Protein AF-A0A8H2WZK8-F1 (afdb_monomer)

Solvent-accessible surface area (backbone atoms only — not comparable to full-atom values): 16848 Å² total; per-residue (Å²): 112,78,86,54,60,84,76,54,87,71,82,72,86,66,63,65,86,78,49,73,86,71,51,69,67,58,54,52,50,51,50,53,49,49,50,53,48,40,43,54,51,21,54,50,55,74,68,50,74,91,71,66,82,87,56,78,85,74,78,95,80,86,79,94,60,79,68,60,55,57,51,53,52,51,47,46,50,46,50,38,35,46,65,72,21,67,54,82,37,56,96,94,46,84,35,75,73,49,52,66,61,52,60,63,40,48,63,28,54,62,61,38,53,87,43,88,58,38,52,62,43,47,48,48,42,32,63,63,60,76,85,83,58,58,63,70,39,34,40,51,35,42,50,50,51,44,49,51,56,58,46,60,70,34,80,91,39,69,90,49,78,82,75,60,66,66,62,53,50,55,49,57,64,41,40,47,57,48,29,50,74,22,23,68,84,30,55,68,45,22,49,50,44,44,51,41,53,35,54,39,45,78,66,59,78,58,57,68,72,57,46,46,55,41,46,62,55,39,28,45,42,41,30,42,79,37,101,89,73,46,74,42,78,23,47,47,83,66,40,58,67,72,57,40,51,49,49,50,54,31,49,34,54,50,44,76,74,43,88,75,40,64,63,42,50,51,36,45,52,66,54,34,69,78,46,93,51,38,66,62,45,64,77,51,53,73,78,91,124

Organism: NCBI:txid456999

Foldseek 3Di:
DLVCVVVQDLDDPPPVVVDPPQPPVNLVVNLVSLLVLLVVLLVVLVPPPDDDPVPPPDDPDDDDDVRNVVSLLSNLVSLLCVLVQVPPDDVPDRNADDLVSLVSCLSSLVSSVVPPPSLLSLLCSLQVPPDDYDVSSNLVSLLSNLVVLLLLLDPVNVSRDDDDPVSVLVSLLSLLVQLQVCQLVPLSSNVSSLVSLLSCLVSVVDDQVSLLSSLVSNLQQAWDQDPPPGIDGGSLLVHPPVSVLSNLSSLLSSLVRYDNNPRSVVSCQVRCVVDPCNVVSVVSPDDPD

Sequence (289 aa):
MSRMASYFPFGEEMSLAIIEPVNIKTREGFQALNLAYAELVSLQISRTAPSDPGTRRRNKKGGKPMTEGKQVDKVASYIVQTLRGEVGSLPGLPSTLSLIAYTSLLPTIWALRCENGVISTTMQYATSCSGGGNKAVKRAAVEFMGRIILINSDPRCAEIPSLDNADVREWVLGLPRTAWEFGEKDLRGTEIVLLILLRMNQRKLYDKSTLDALQERLVPFFTFDHAKRGTITGPWTKLPDHLQRLALDVMSSLCHGGENVGELTTAIDKVVAQTTLAEYWTHLRPLKI

Radius of gyration: 22.61 Å; Cα contacts (8 Å, |Δi|>4): 268; chains: 1; bounding box: 62×41×67 Å

Structure (mmCIF, N/CA/C/O backbone):
data_AF-A0A8H2WZK8-F1
#
_entry.id   AF-A0A8H2WZK8-F1
#
loop_
_atom_site.group_PDB
_atom_site.id
_atom_site.type_symbol
_atom_site.label_atom_id
_atom_site.label_alt_id
_atom_site.label_comp_id
_atom_site.label_asym_id
_atom_site.label_entity_id
_atom_site.label_seq_id
_atom_site.pdbx_PDB_ins_code
_atom_site.Cartn_x
_atom_site.Cartn_y
_atom_site.Cartn_z
_atom_site.occupancy
_atom_site.B_iso_or_equiv
_atom_site.auth_seq_id
_atom_site.auth_comp_id
_atom_site.auth_asym_id
_atom_site.auth_atom_id
_atom_site.pdbx_PDB_model_num
ATOM 1 N N . MET A 1 1 ? 19.722 -7.635 -29.622 1.00 50.94 1 MET A N 1
ATOM 2 C CA . MET A 1 1 ? 18.963 -6.457 -29.139 1.00 50.94 1 MET A CA 1
ATOM 3 C C . MET A 1 1 ? 19.715 -5.125 -29.242 1.00 50.94 1 MET A C 1
ATOM 5 O O . MET A 1 1 ? 19.065 -4.119 -29.484 1.00 50.94 1 MET A O 1
ATOM 9 N N . SER A 1 2 ? 21.053 -5.082 -29.144 1.00 49.81 2 SER A N 1
ATOM 10 C CA . SER A 1 2 ? 21.829 -3.820 -29.173 1.00 49.81 2 SER A CA 1
ATOM 11 C C . SER A 1 2 ? 21.578 -2.907 -30.397 1.00 49.81 2 SER A C 1
ATOM 13 O O . SER A 1 2 ? 21.474 -1.697 -30.238 1.00 49.81 2 SER A O 1
ATOM 15 N N . ARG A 1 3 ? 21.365 -3.467 -31.602 1.00 51.03 3 ARG A N 1
ATOM 16 C CA . ARG A 1 3 ? 21.053 -2.685 -32.821 1.00 51.03 3 ARG A CA 1
ATOM 17 C C . ARG A 1 3 ? 19.644 -2.078 -32.858 1.00 51.03 3 ARG A C 1
ATOM 19 O O . ARG A 1 3 ? 19.412 -1.189 -33.660 1.00 51.03 3 ARG A O 1
ATOM 26 N N . MET A 1 4 ? 18.707 -2.561 -32.037 1.00 48.34 4 MET A N 1
ATOM 27 C CA . MET A 1 4 ? 17.341 -2.019 -31.994 1.00 48.34 4 MET A CA 1
ATOM 28 C C . MET A 1 4 ? 17.211 -0.879 -30.980 1.00 48.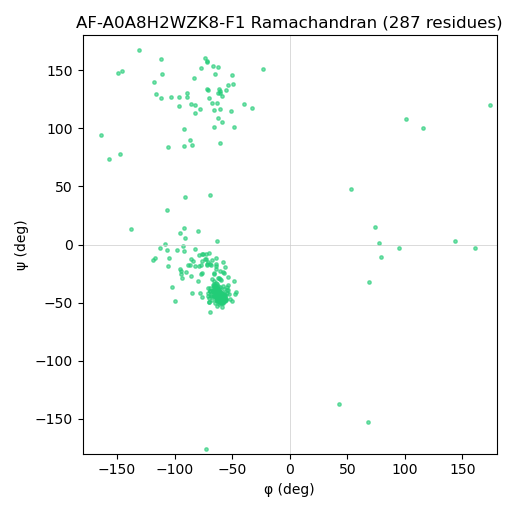34 4 MET A C 1
ATOM 30 O O . MET A 1 4 ? 16.371 -0.011 -31.159 1.00 48.34 4 MET A O 1
ATOM 34 N N . ALA A 1 5 ? 18.080 -0.821 -29.965 1.00 54.12 5 ALA A N 1
ATOM 35 C CA . ALA A 1 5 ? 18.031 0.194 -28.909 1.00 54.12 5 ALA A CA 1
ATOM 36 C C . ALA A 1 5 ? 18.275 1.634 -29.386 1.00 54.12 5 ALA A C 1
ATOM 38 O O . ALA A 1 5 ? 17.883 2.567 -28.695 1.00 54.12 5 ALA A O 1
ATOM 39 N N . SER A 1 6 ? 18.906 1.821 -30.548 1.00 54.88 6 SER A N 1
ATOM 40 C CA . SER A 1 6 ? 19.045 3.124 -31.214 1.00 54.88 6 SER A CA 1
ATOM 41 C C . SER A 1 6 ? 17.743 3.630 -31.842 1.00 54.88 6 SER A C 1
ATOM 43 O O . SER A 1 6 ? 17.678 4.786 -32.233 1.00 54.88 6 SER A O 1
ATOM 45 N N . TYR A 1 7 ? 16.722 2.777 -31.950 1.00 55.19 7 TYR A N 1
ATOM 46 C CA . TYR A 1 7 ? 15.416 3.106 -32.525 1.00 55.19 7 TYR A CA 1
ATOM 47 C C . TYR A 1 7 ? 14.304 3.186 -31.467 1.00 55.19 7 TYR A C 1
ATOM 49 O O . TYR A 1 7 ? 13.154 3.434 -31.820 1.00 55.19 7 TYR A O 1
ATOM 57 N N . PHE A 1 8 ? 14.623 2.964 -30.184 1.00 58.97 8 PHE A N 1
ATOM 58 C CA . PHE A 1 8 ? 13.644 3.031 -29.097 1.00 58.97 8 PHE A CA 1
ATOM 59 C C . PHE A 1 8 ? 13.654 4.407 -28.411 1.00 58.97 8 PHE A C 1
ATOM 61 O O . PHE A 1 8 ? 14.717 4.864 -27.982 1.00 58.97 8 PHE A O 1
ATOM 68 N N . PRO A 1 9 ? 12.491 5.073 -28.289 1.00 61.03 9 PRO A N 1
ATOM 69 C CA . PRO A 1 9 ? 12.398 6.448 -27.815 1.00 61.03 9 PRO A CA 1
ATOM 70 C C . PRO A 1 9 ? 12.360 6.512 -26.284 1.00 61.03 9 PRO A C 1
ATOM 72 O O . PRO A 1 9 ? 11.297 6.623 -25.673 1.00 61.03 9 PRO A O 1
ATOM 75 N N . PHE A 1 10 ? 13.524 6.511 -25.641 1.00 59.50 10 PHE A N 1
ATOM 76 C CA . PHE A 1 10 ? 13.612 6.894 -24.231 1.00 59.50 10 PHE A CA 1
ATOM 77 C C . PHE A 1 10 ? 13.896 8.391 -24.109 1.00 59.50 10 PHE A C 1
ATOM 79 O O . PHE A 1 10 ? 15.044 8.803 -24.012 1.00 59.50 10 PHE A O 1
ATOM 86 N N . GLY A 1 11 ? 12.818 9.179 -24.159 1.00 54.19 11 GLY A N 1
ATOM 87 C CA . GLY A 1 11 ? 12.648 10.468 -23.472 1.00 54.19 11 GLY A CA 1
ATOM 88 C C . GLY A 1 11 ? 13.475 11.689 -23.895 1.00 54.19 11 GLY A C 1
ATOM 89 O O . GLY A 1 11 ? 12.947 12.790 -23.798 1.00 54.19 11 GLY A O 1
ATOM 90 N N . GLU A 1 12 ? 14.719 11.545 -24.360 1.00 50.00 12 GLU A N 1
ATOM 91 C CA . GLU A 1 12 ? 15.674 12.672 -24.345 1.00 50.00 12 GLU A CA 1
ATOM 92 C C . GLU A 1 12 ? 16.212 13.140 -25.708 1.00 50.00 12 GLU A C 1
ATOM 94 O O . GLU A 1 12 ? 16.710 14.257 -25.786 1.00 50.00 12 GLU A O 1
ATOM 99 N N . GLU A 1 13 ? 16.053 12.398 -26.810 1.00 45.44 13 GLU A N 1
ATOM 100 C CA . GLU A 1 13 ? 16.494 12.894 -28.139 1.00 45.44 13 GLU A CA 1
ATOM 101 C C . GLU A 1 13 ? 15.361 13.350 -29.061 1.00 45.44 13 GLU A C 1
ATOM 103 O O . GLU A 1 13 ? 15.597 14.045 -30.048 1.00 45.44 13 GLU A O 1
ATOM 108 N N . MET A 1 14 ? 14.111 13.048 -28.718 1.00 45.78 14 MET A N 1
ATOM 109 C CA . MET A 1 14 ? 12.962 13.659 -29.374 1.00 45.78 14 MET A CA 1
ATOM 110 C C . MET A 1 14 ? 12.367 14.660 -28.405 1.00 45.78 14 MET A C 1
ATOM 112 O O . MET A 1 14 ? 11.418 14.374 -27.680 1.00 45.78 14 MET A O 1
ATOM 116 N N . SER A 1 15 ? 12.942 15.860 -28.396 1.00 43.50 15 SER A N 1
ATOM 117 C CA . SER A 1 15 ? 12.215 17.036 -27.944 1.00 43.50 15 SER A CA 1
ATOM 118 C C . SER A 1 15 ? 11.008 17.185 -28.878 1.00 43.50 15 SER A C 1
ATOM 120 O O . SER A 1 15 ? 11.072 17.840 -29.916 1.00 43.50 15 SER A O 1
ATOM 122 N N . LEU A 1 16 ? 9.904 16.506 -28.538 1.00 47.97 16 LEU A N 1
ATOM 123 C CA . LEU A 1 16 ? 8.618 16.520 -29.254 1.00 47.97 16 LEU A CA 1
ATOM 124 C C . LEU A 1 16 ? 7.979 17.923 -29.253 1.00 47.97 16 LEU A C 1
ATOM 126 O O . LEU A 1 16 ? 6.879 18.097 -29.757 1.00 47.97 16 LEU A O 1
ATOM 130 N N . ALA A 1 17 ? 8.665 18.918 -28.684 1.00 46.38 17 ALA A N 1
ATOM 131 C CA . ALA A 1 17 ? 8.366 20.333 -28.823 1.00 46.38 17 ALA A CA 1
ATOM 132 C C . ALA A 1 17 ? 8.852 20.930 -30.163 1.00 46.38 17 ALA A C 1
ATOM 134 O O . ALA A 1 17 ? 8.387 22.002 -30.536 1.00 46.38 17 ALA A O 1
ATOM 135 N N . ILE A 1 18 ? 9.780 20.276 -30.878 1.00 48.72 18 ILE A N 1
ATOM 136 C CA . ILE A 1 18 ? 10.376 20.791 -32.131 1.00 48.72 18 ILE A CA 1
ATOM 137 C C . ILE A 1 18 ? 9.659 20.242 -33.377 1.00 48.72 18 ILE A C 1
ATOM 139 O O . ILE A 1 18 ? 9.713 20.844 -34.446 1.00 48.72 18 ILE A O 1
ATOM 143 N N . ILE A 1 19 ? 8.951 19.122 -33.246 1.00 48.44 19 ILE A N 1
ATOM 144 C CA . ILE A 1 19 ? 8.150 18.534 -34.320 1.00 48.44 19 ILE A CA 1
ATOM 145 C C . ILE A 1 19 ? 6.693 18.877 -34.007 1.00 48.44 19 ILE A C 1
ATOM 147 O O . ILE A 1 19 ? 6.258 18.648 -32.883 1.00 48.44 19 ILE A O 1
ATOM 151 N N . GLU A 1 20 ? 5.989 19.471 -34.975 1.00 49.03 20 GLU A N 1
ATOM 152 C CA . GLU A 1 20 ? 4.534 19.718 -35.031 1.00 49.03 20 GLU A CA 1
ATOM 153 C C . GLU A 1 20 ? 3.674 18.792 -34.155 1.00 49.03 20 GLU A C 1
ATOM 155 O O . GLU A 1 20 ? 4.047 17.633 -33.977 1.00 49.03 20 GLU A O 1
ATOM 160 N N . PRO A 1 21 ? 2.494 19.244 -33.664 1.00 55.25 21 PRO A N 1
ATOM 161 C CA . PRO A 1 21 ? 1.726 18.555 -32.628 1.00 55.25 21 PRO A CA 1
ATOM 162 C C . PRO A 1 21 ? 1.578 17.073 -32.954 1.00 55.25 21 PRO A C 1
ATOM 164 O O . PRO A 1 21 ? 0.775 16.667 -33.795 1.00 55.25 21 PRO A O 1
ATOM 167 N N . VAL A 1 22 ? 2.403 16.267 -32.289 1.00 57.38 22 VAL A N 1
ATOM 168 C CA . VAL A 1 22 ? 2.471 14.837 -32.536 1.00 57.38 22 VAL A CA 1
ATOM 169 C C . VAL A 1 22 ? 1.090 14.281 -32.241 1.00 57.38 22 VAL A C 1
ATOM 171 O O . VAL A 1 22 ? 0.592 14.383 -31.119 1.00 57.38 22 VAL A O 1
ATOM 174 N N . ASN A 1 23 ? 0.453 13.744 -33.283 1.00 68.62 23 ASN A N 1
ATOM 175 C CA . ASN A 1 23 ? -0.881 13.168 -33.206 1.00 68.62 23 ASN A CA 1
ATOM 176 C C . ASN A 1 23 ? -0.949 12.192 -32.018 1.00 68.62 23 ASN A C 1
ATOM 178 O O . ASN A 1 23 ? -0.028 11.398 -31.809 1.00 68.62 23 ASN A O 1
ATOM 182 N N . ILE A 1 24 ? -2.050 12.235 -31.262 1.00 69.69 24 ILE A N 1
ATOM 183 C CA . ILE A 1 24 ? -2.317 11.363 -30.107 1.00 69.69 24 ILE A CA 1
ATOM 184 C C . ILE A 1 24 ? -2.012 9.895 -30.446 1.00 69.69 24 ILE A C 1
ATOM 186 O O . ILE A 1 24 ? -1.348 9.217 -29.667 1.00 69.69 24 ILE A O 1
ATOM 190 N N . LYS A 1 25 ? -2.373 9.438 -31.653 1.00 75.44 25 LYS A N 1
ATOM 191 C CA . LYS A 1 25 ? -2.096 8.070 -32.127 1.00 75.44 25 LYS A CA 1
ATOM 192 C C . LYS A 1 25 ? -0.605 7.741 -32.199 1.00 75.44 25 LYS A C 1
ATOM 194 O O . LYS A 1 25 ? -0.192 6.642 -31.845 1.00 75.44 25 LYS A O 1
ATOM 199 N N . THR A 1 26 ? 0.213 8.683 -32.657 1.00 73.88 26 THR A N 1
ATOM 200 C CA . THR A 1 26 ? 1.667 8.508 -32.746 1.00 73.88 26 THR A CA 1
ATOM 201 C C . THR A 1 26 ? 2.273 8.408 -31.350 1.00 73.88 26 THR A C 1
ATOM 203 O O . THR A 1 26 ? 3.128 7.562 -31.095 1.00 73.88 26 THR A O 1
ATOM 206 N N . ARG A 1 27 ? 1.781 9.221 -30.413 1.00 70.88 27 ARG A N 1
ATOM 207 C CA . ARG A 1 27 ? 2.202 9.184 -29.011 1.00 70.88 27 ARG A CA 1
ATOM 208 C C . ARG A 1 27 ? 1.805 7.879 -28.313 1.00 70.88 27 ARG A C 1
ATOM 210 O O . ARG A 1 27 ? 2.632 7.297 -27.615 1.00 70.88 27 ARG A O 1
ATOM 217 N N . GLU A 1 28 ? 0.581 7.406 -28.521 1.00 75.62 28 GLU A N 1
ATOM 218 C CA . GLU A 1 28 ? 0.124 6.097 -28.037 1.00 75.62 28 GLU A CA 1
ATOM 219 C C . GLU A 1 28 ? 0.965 4.958 -28.628 1.00 75.62 28 GLU A C 1
ATOM 221 O O . GLU A 1 28 ? 1.382 4.058 -27.900 1.00 75.62 28 GLU A O 1
ATOM 226 N N . GLY A 1 29 ? 1.293 5.033 -29.923 1.00 78.62 29 GLY A N 1
ATOM 227 C CA . GLY A 1 29 ? 2.185 4.085 -30.592 1.00 78.62 29 GLY A CA 1
ATOM 228 C C . GLY A 1 29 ? 3.586 4.048 -29.973 1.00 78.62 29 GLY A C 1
ATOM 229 O O . GLY A 1 29 ? 4.109 2.967 -29.701 1.00 78.62 29 GLY A O 1
ATOM 230 N N . PHE A 1 30 ? 4.175 5.210 -29.674 1.00 79.94 30 PHE A N 1
ATOM 231 C CA . PHE A 1 30 ? 5.465 5.285 -28.981 1.00 79.94 30 PHE A CA 1
ATOM 232 C C . PHE A 1 30 ? 5.401 4.755 -27.550 1.00 79.94 30 PHE A C 1
ATOM 234 O O . PHE A 1 30 ? 6.323 4.071 -27.108 1.00 79.94 30 PHE A O 1
ATOM 241 N N . GLN A 1 31 ? 4.313 5.022 -26.829 1.00 81.44 31 GLN A N 1
ATOM 242 C CA . GLN A 1 31 ? 4.114 4.463 -25.497 1.00 81.44 31 GLN A CA 1
ATOM 243 C C . GLN A 1 31 ? 4.021 2.933 -25.550 1.00 81.44 31 GLN A C 1
ATOM 245 O O . GLN A 1 31 ? 4.711 2.264 -24.786 1.00 81.44 31 GLN A O 1
ATOM 250 N N . ALA A 1 32 ? 3.234 2.372 -26.472 1.00 84.31 32 ALA A N 1
ATOM 251 C CA . ALA A 1 32 ? 3.126 0.925 -26.658 1.00 84.31 32 ALA A CA 1
ATOM 252 C C . ALA A 1 32 ? 4.481 0.289 -27.008 1.00 84.31 32 ALA A C 1
ATOM 254 O O . ALA A 1 32 ? 4.843 -0.750 -26.455 1.00 84.31 32 ALA A O 1
A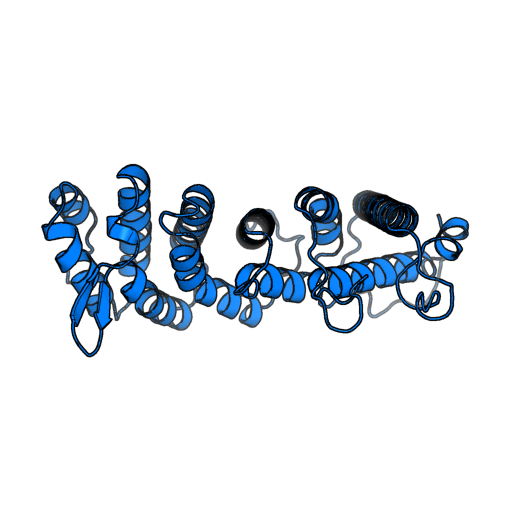TOM 255 N N . LEU A 1 33 ? 5.258 0.947 -27.870 1.00 86.12 33 LEU A N 1
ATOM 256 C CA . LEU A 1 33 ? 6.604 0.520 -28.233 1.00 86.12 33 LEU A CA 1
ATOM 257 C C . LEU A 1 33 ? 7.536 0.515 -27.007 1.00 86.12 33 LEU A C 1
ATOM 259 O O . LEU A 1 33 ? 8.202 -0.485 -26.741 1.00 86.12 33 LEU A O 1
ATOM 263 N N . ASN A 1 34 ? 7.534 1.585 -26.209 1.00 87.38 34 ASN A N 1
ATOM 264 C CA . ASN A 1 34 ? 8.335 1.672 -24.985 1.00 87.38 34 ASN A CA 1
ATOM 265 C C . ASN A 1 34 ? 7.974 0.587 -23.962 1.00 87.38 34 ASN A C 1
ATOM 267 O O . ASN A 1 34 ? 8.875 -0.016 -23.378 1.00 87.38 34 ASN A O 1
ATOM 271 N N . LEU A 1 35 ? 6.681 0.292 -23.787 1.00 89.12 35 LEU A N 1
ATOM 272 C CA . LEU A 1 35 ? 6.219 -0.800 -22.926 1.00 89.12 35 LEU A CA 1
ATOM 273 C C . LEU A 1 35 ? 6.714 -2.165 -23.428 1.00 89.12 35 LEU A C 1
ATOM 275 O O . LEU A 1 35 ? 7.259 -2.940 -22.645 1.00 89.12 35 LEU A O 1
ATOM 279 N N . ALA A 1 36 ? 6.607 -2.436 -24.732 1.00 89.62 36 ALA A N 1
ATOM 280 C CA . ALA A 1 36 ? 7.085 -3.688 -25.319 1.00 89.62 36 ALA A CA 1
ATOM 281 C C . ALA A 1 36 ? 8.606 -3.863 -25.157 1.00 89.62 36 ALA A C 1
ATOM 283 O O . ALA A 1 36 ? 9.092 -4.958 -24.881 1.00 89.62 36 ALA A O 1
ATOM 284 N N . TYR A 1 37 ? 9.386 -2.787 -25.278 1.00 89.31 37 TYR A N 1
ATOM 285 C CA . TYR A 1 37 ? 10.827 -2.857 -25.023 1.00 89.31 37 TYR A CA 1
ATOM 286 C C . TYR A 1 37 ? 11.162 -3.103 -23.561 1.00 89.31 37 TYR A C 1
ATOM 288 O O . TYR A 1 37 ? 12.048 -3.901 -23.258 1.00 89.31 37 TYR A O 1
ATOM 296 N N . ALA A 1 38 ? 10.466 -2.416 -22.655 1.00 90.06 38 ALA A N 1
ATOM 297 C CA . ALA A 1 38 ? 10.609 -2.613 -21.222 1.00 90.06 38 ALA A CA 1
ATOM 298 C C . ALA A 1 38 ? 10.339 -4.081 -20.840 1.00 90.06 38 ALA A C 1
ATOM 300 O O . ALA A 1 38 ? 11.051 -4.641 -20.002 1.00 90.06 38 ALA A O 1
ATOM 301 N N . GLU A 1 39 ? 9.366 -4.721 -21.490 1.00 91.44 39 GLU A N 1
ATOM 302 C CA . GLU A 1 39 ? 9.084 -6.152 -21.353 1.00 91.44 39 GLU A CA 1
ATOM 303 C C . GLU A 1 39 ? 10.213 -7.031 -21.920 1.00 91.44 39 GLU A C 1
ATOM 305 O O . GLU A 1 39 ? 10.663 -7.969 -21.265 1.00 91.44 39 GLU A O 1
ATOM 310 N N . LEU A 1 40 ? 10.756 -6.717 -23.100 1.00 90.56 40 LEU A N 1
ATOM 311 C CA . LEU A 1 40 ? 11.890 -7.470 -23.655 1.00 90.56 40 LEU A CA 1
ATOM 312 C C . LEU A 1 40 ? 13.132 -7.407 -22.757 1.00 90.56 40 LEU A C 1
ATOM 314 O O . LEU A 1 40 ? 13.817 -8.417 -22.579 1.00 90.56 40 LEU A O 1
ATOM 318 N N . VAL A 1 41 ? 13.413 -6.238 -22.176 1.00 89.00 41 VAL A N 1
ATOM 319 C CA . VAL A 1 41 ? 14.523 -6.064 -21.230 1.00 89.00 41 VAL A CA 1
ATOM 320 C C . VAL A 1 41 ? 14.266 -6.842 -19.941 1.00 89.00 41 VAL A C 1
ATOM 322 O O . VAL A 1 41 ? 15.185 -7.493 -19.446 1.00 89.00 41 VAL A O 1
ATOM 325 N N . SER A 1 42 ? 13.033 -6.861 -19.424 1.00 90.12 42 SER A N 1
ATOM 326 C CA . SER A 1 42 ? 12.708 -7.642 -18.223 1.00 90.12 42 SER A CA 1
ATOM 327 C C . SER A 1 42 ? 12.891 -9.145 -18.451 1.00 90.12 42 SER A C 1
ATOM 329 O O . SER A 1 42 ? 13.542 -9.812 -17.645 1.00 90.12 42 SER A O 1
ATOM 331 N N . LEU A 1 43 ? 12.439 -9.664 -19.598 1.00 89.38 43 LEU A N 1
ATOM 332 C CA . LEU A 1 43 ? 12.650 -11.057 -19.999 1.00 89.38 43 LEU A CA 1
ATOM 333 C C . LEU A 1 43 ? 14.133 -11.391 -20.182 1.00 89.38 43 LEU A C 1
ATOM 335 O O . LEU A 1 43 ? 14.560 -12.495 -19.840 1.00 89.38 43 LEU A O 1
ATOM 339 N N . GLN A 1 44 ? 14.926 -10.459 -20.716 1.00 88.31 44 GLN A N 1
ATOM 340 C CA . GLN A 1 44 ? 16.370 -10.643 -20.835 1.00 88.31 44 GLN A CA 1
ATOM 341 C C . GLN A 1 44 ? 17.022 -10.768 -19.453 1.00 88.31 44 GLN A C 1
ATOM 343 O O . GLN A 1 44 ? 17.767 -11.722 -19.238 1.00 88.31 44 GLN A O 1
ATOM 348 N N . ILE A 1 45 ? 16.686 -9.874 -18.515 1.00 87.25 45 ILE A N 1
ATOM 349 C CA . ILE A 1 45 ? 17.176 -9.925 -17.128 1.00 87.25 45 ILE A CA 1
ATOM 350 C C . ILE A 1 45 ? 16.790 -11.253 -16.468 1.00 87.25 45 ILE A C 1
ATOM 352 O O . ILE A 1 45 ? 17.626 -11.882 -15.829 1.00 87.25 45 ILE A O 1
ATOM 356 N N . SER A 1 46 ? 15.548 -11.718 -16.646 1.00 84.06 46 SER A N 1
ATOM 357 C CA . SER A 1 46 ? 15.091 -12.992 -16.070 1.00 84.06 46 SER A CA 1
ATOM 358 C C . SER A 1 46 ? 15.794 -14.224 -16.649 1.00 84.06 46 SER A C 1
ATOM 360 O O . SER A 1 46 ? 15.845 -15.258 -15.990 1.00 84.06 46 SER A O 1
ATOM 362 N N . ARG A 1 47 ? 16.319 -14.144 -17.878 1.00 84.56 47 ARG A N 1
ATOM 363 C CA . ARG A 1 47 ? 17.054 -15.245 -18.527 1.00 84.56 47 ARG A CA 1
ATOM 364 C C . ARG A 1 47 ? 18.532 -15.272 -18.161 1.00 84.56 47 ARG A C 1
ATOM 366 O O . ARG A 1 47 ? 19.150 -16.332 -18.218 1.00 84.56 47 ARG A O 1
ATOM 373 N N . THR A 1 48 ? 19.114 -14.127 -17.820 1.00 76.12 48 THR A N 1
ATOM 374 C CA . THR A 1 48 ? 20.487 -14.059 -17.319 1.00 76.12 48 THR A CA 1
ATOM 375 C C . THR A 1 48 ? 20.502 -14.490 -15.854 1.00 76.12 48 THR A C 1
ATOM 377 O O . THR A 1 48 ? 19.868 -13.847 -15.024 1.00 76.12 48 THR A O 1
ATOM 380 N N . ALA A 1 49 ? 21.190 -15.593 -15.538 1.00 57.06 49 ALA A N 1
ATOM 381 C CA . ALA A 1 49 ? 21.303 -16.114 -14.173 1.00 57.06 49 ALA A CA 1
ATOM 382 C C . ALA A 1 49 ? 21.731 -15.013 -13.176 1.00 57.06 49 ALA A C 1
ATOM 384 O O . ALA A 1 49 ? 22.508 -14.127 -13.564 1.00 57.06 49 ALA A O 1
ATOM 385 N N . PRO A 1 50 ? 21.258 -15.051 -11.912 1.00 56.28 50 PRO A N 1
ATOM 386 C CA . PRO A 1 50 ? 21.587 -14.037 -10.919 1.00 56.28 50 PRO A CA 1
ATOM 387 C C . PRO A 1 50 ? 23.102 -13.998 -10.727 1.00 56.28 50 PRO A C 1
ATOM 389 O O . PRO A 1 50 ? 23.716 -14.892 -10.153 1.00 56.28 50 PRO A O 1
ATOM 392 N N . SER A 1 51 ? 23.721 -12.958 -11.278 1.00 50.94 51 SER A N 1
ATOM 393 C CA . SER A 1 51 ? 25.115 -12.645 -11.013 1.00 50.94 51 SER A CA 1
ATOM 394 C C . SER A 1 51 ? 25.137 -11.884 -9.698 1.00 50.94 51 SER A C 1
ATOM 396 O O . SER A 1 51 ? 24.592 -10.785 -9.610 1.00 50.94 51 SER A O 1
ATOM 398 N N . ASP A 1 52 ? 25.720 -12.517 -8.690 1.00 46.22 52 ASP A N 1
ATOM 399 C CA . ASP A 1 52 ? 25.844 -12.061 -7.310 1.00 46.22 52 ASP A CA 1
ATOM 400 C C . ASP A 1 52 ? 26.146 -10.541 -7.211 1.00 46.22 52 ASP A C 1
ATOM 402 O O . ASP A 1 52 ? 27.163 -10.075 -7.749 1.00 46.22 52 ASP A O 1
ATOM 406 N N . PRO A 1 53 ? 25.301 -9.721 -6.552 1.00 48.56 53 PRO A N 1
ATOM 407 C CA . PRO A 1 53 ? 25.498 -8.269 -6.483 1.00 48.56 53 PRO A CA 1
ATOM 408 C C . PRO A 1 53 ? 26.779 -7.870 -5.725 1.00 48.56 53 PRO A C 1
ATOM 410 O O . PRO A 1 53 ? 27.273 -6.753 -5.898 1.00 48.56 53 PRO A O 1
ATOM 413 N N . GLY A 1 54 ? 27.371 -8.786 -4.948 1.00 43.56 54 GLY A N 1
ATOM 414 C CA . GLY A 1 54 ? 28.597 -8.558 -4.175 1.00 43.56 54 GLY A CA 1
ATOM 415 C C . GLY A 1 54 ? 29.895 -8.447 -4.989 1.00 43.56 54 GLY A C 1
ATOM 416 O O . GLY A 1 54 ? 30.884 -7.918 -4.484 1.00 43.56 54 GLY A O 1
ATOM 417 N N . THR A 1 55 ? 29.931 -8.884 -6.254 1.00 39.84 55 THR A N 1
ATOM 418 C CA . THR A 1 55 ? 31.181 -8.914 -7.052 1.00 39.84 55 THR A CA 1
ATOM 419 C C . THR A 1 55 ? 31.279 -7.852 -8.148 1.00 39.84 55 THR A C 1
ATOM 421 O O . THR A 1 55 ? 32.351 -7.672 -8.734 1.00 39.84 55 THR A O 1
ATOM 424 N N . ARG A 1 56 ? 30.235 -7.040 -8.380 1.00 48.75 56 ARG A N 1
ATOM 425 C CA . ARG A 1 56 ? 30.259 -5.997 -9.430 1.00 48.75 56 ARG A CA 1
ATOM 426 C C . ARG A 1 56 ? 31.290 -4.881 -9.208 1.00 48.75 56 ARG A C 1
ATOM 428 O O . ARG A 1 56 ? 31.566 -4.134 -10.144 1.00 48.75 56 ARG A O 1
ATOM 435 N N . ARG A 1 57 ? 31.914 -4.766 -8.027 1.00 49.38 57 ARG A N 1
ATOM 436 C CA . ARG A 1 57 ? 32.914 -3.713 -7.757 1.00 49.38 57 ARG A CA 1
ATOM 437 C C . ARG A 1 57 ? 34.372 -4.069 -8.041 1.00 49.38 57 ARG A C 1
ATOM 439 O O . ARG A 1 57 ? 35.212 -3.174 -7.961 1.00 49.38 57 ARG A O 1
ATOM 446 N N . ARG A 1 58 ? 34.723 -5.307 -8.409 1.00 46.41 58 ARG A N 1
ATOM 447 C CA . ARG A 1 58 ? 36.144 -5.628 -8.628 1.00 46.41 58 ARG A CA 1
ATOM 448 C C . ARG A 1 58 ? 36.357 -6.831 -9.542 1.00 46.41 58 ARG A C 1
ATOM 450 O O . ARG A 1 58 ? 36.758 -7.876 -9.068 1.00 46.41 58 ARG A O 1
ATOM 457 N N . ASN A 1 59 ? 36.130 -6.684 -10.848 1.00 36.75 59 ASN A N 1
ATOM 458 C CA . ASN A 1 59 ? 36.925 -7.407 -11.851 1.00 36.75 59 ASN A CA 1
ATOM 459 C C . ASN A 1 59 ? 36.769 -6.793 -13.246 1.00 36.75 59 ASN A C 1
ATOM 461 O O . ASN A 1 59 ? 35.873 -7.099 -14.026 1.00 36.75 59 ASN A O 1
ATOM 465 N N . LYS A 1 60 ? 37.710 -5.904 -13.564 1.00 54.31 60 LYS A N 1
ATOM 466 C CA . LYS A 1 60 ? 37.961 -5.393 -14.907 1.00 54.31 60 LYS A CA 1
ATOM 467 C C . LYS A 1 60 ? 38.917 -6.365 -15.601 1.00 54.31 60 LYS A C 1
ATOM 469 O O . LYS A 1 60 ? 40.122 -6.171 -15.490 1.00 54.31 60 LYS A O 1
ATOM 474 N N . LYS A 1 61 ? 38.392 -7.390 -16.288 1.00 44.97 61 LYS A N 1
ATOM 475 C CA . LYS A 1 61 ? 38.989 -8.014 -17.494 1.00 44.97 61 LYS A CA 1
ATOM 476 C C . LYS A 1 61 ? 38.207 -9.258 -17.938 1.00 44.97 61 LYS A C 1
ATOM 478 O O . LYS A 1 61 ? 38.187 -10.252 -17.229 1.00 44.97 61 LYS A O 1
ATOM 483 N N . GLY A 1 62 ? 37.687 -9.208 -19.168 1.00 40.91 62 GLY A N 1
ATOM 484 C CA . GLY A 1 62 ? 37.401 -10.394 -19.984 1.00 40.91 62 GLY A CA 1
ATOM 485 C C . GLY A 1 62 ? 35.926 -10.628 -20.317 1.00 40.91 62 GLY A C 1
ATOM 486 O O . GLY A 1 62 ? 35.208 -11.208 -19.522 1.00 40.91 62 GLY A O 1
ATOM 487 N N . GLY A 1 63 ? 35.513 -10.247 -21.533 1.00 39.09 63 GLY A N 1
ATOM 488 C CA . GLY A 1 63 ? 34.263 -10.698 -22.168 1.00 39.09 63 GLY A CA 1
ATOM 489 C C . GLY A 1 63 ? 33.105 -9.696 -22.098 1.00 39.09 63 GLY A C 1
ATOM 490 O O . GLY A 1 63 ? 32.552 -9.465 -21.037 1.00 39.09 63 GLY A O 1
ATOM 491 N N . LYS A 1 64 ? 32.760 -9.084 -23.241 1.00 50.25 64 LYS A N 1
ATOM 492 C CA . LYS A 1 64 ? 31.717 -8.052 -23.469 1.00 50.25 64 LYS A CA 1
ATOM 493 C C . LYS A 1 64 ? 30.450 -8.153 -22.571 1.00 50.25 64 LYS A C 1
ATOM 495 O O . LYS A 1 64 ? 29.658 -9.056 -22.805 1.00 50.25 64 LYS A O 1
ATOM 500 N N . PRO A 1 65 ? 30.165 -7.130 -21.725 1.00 49.88 65 PRO A N 1
ATOM 501 C CA . PRO A 1 65 ? 28.820 -6.879 -21.175 1.00 49.88 65 PRO A CA 1
ATOM 502 C C . PRO A 1 65 ? 28.423 -5.378 -21.168 1.00 49.88 65 PRO A C 1
ATOM 504 O O . PRO A 1 65 ? 27.477 -4.959 -20.512 1.00 49.88 65 PRO A O 1
ATOM 507 N N . MET A 1 66 ? 29.159 -4.514 -21.877 1.00 48.78 66 MET A N 1
ATOM 508 C CA . MET A 1 66 ? 29.037 -3.051 -21.734 1.00 48.78 66 MET A CA 1
ATOM 509 C C . MET A 1 66 ? 27.794 -2.456 -22.424 1.00 48.78 66 MET A C 1
ATOM 511 O O . MET A 1 66 ? 27.455 -1.297 -22.202 1.00 48.78 66 MET A O 1
ATOM 515 N N . THR A 1 67 ? 27.133 -3.219 -23.298 1.00 55.75 67 THR A N 1
ATOM 516 C CA . THR A 1 67 ? 25.917 -2.794 -24.015 1.00 55.75 67 THR A CA 1
ATOM 517 C C . THR A 1 67 ? 24.636 -3.224 -23.312 1.00 55.75 67 THR A C 1
ATOM 519 O O . THR A 1 67 ? 23.632 -2.542 -23.469 1.00 55.75 67 THR A O 1
ATOM 522 N N . GLU A 1 68 ? 24.673 -4.294 -22.516 1.00 63.94 68 GLU A N 1
ATOM 523 C CA . GLU A 1 68 ? 23.508 -4.792 -21.774 1.00 63.94 68 GLU A CA 1
ATOM 524 C C . GLU A 1 68 ? 23.212 -3.914 -20.555 1.00 63.94 68 GLU A C 1
ATOM 526 O O . GLU A 1 68 ? 22.078 -3.471 -20.399 1.00 63.94 68 GLU A O 1
ATOM 531 N N . GLY A 1 69 ? 24.237 -3.537 -19.775 1.00 71.19 69 GLY A N 1
ATOM 532 C CA . GLY A 1 69 ? 24.068 -2.602 -18.650 1.00 71.19 69 GLY A CA 1
ATOM 533 C C . GLY A 1 69 ? 23.457 -1.265 -19.083 1.00 71.19 69 GLY A C 1
ATOM 534 O O . GLY A 1 69 ? 22.477 -0.816 -18.508 1.00 71.19 69 GLY A O 1
ATOM 535 N N . LYS A 1 70 ? 23.918 -0.709 -20.211 1.00 79.62 70 LYS A N 1
ATOM 536 C CA . LYS A 1 70 ? 23.372 0.542 -20.765 1.00 79.62 70 LYS A CA 1
ATOM 537 C C . LYS A 1 70 ? 21.892 0.456 -21.152 1.00 79.62 70 LYS A C 1
ATOM 539 O O . LYS A 1 70 ? 21.223 1.482 -21.190 1.00 79.62 70 LYS A O 1
ATOM 544 N N . GLN A 1 71 ? 21.391 -0.724 -21.525 1.00 82.88 71 GLN A N 1
ATOM 545 C CA . GLN A 1 71 ? 19.972 -0.902 -21.846 1.00 82.88 71 GLN A CA 1
ATOM 546 C C . GLN A 1 71 ? 19.129 -0.983 -20.575 1.00 82.88 71 GLN A C 1
ATOM 548 O O . GLN A 1 71 ? 18.074 -0.359 -20.522 1.00 82.88 71 GLN A O 1
ATOM 553 N N . VAL A 1 72 ? 19.618 -1.707 -19.567 1.00 88.00 72 VAL A N 1
ATOM 554 C CA . VAL A 1 72 ? 19.002 -1.796 -18.237 1.00 88.00 72 VAL A CA 1
ATOM 555 C C . VAL A 1 72 ? 18.896 -0.406 -17.608 1.00 88.00 72 VAL A C 1
ATOM 557 O O . VAL A 1 72 ? 17.796 -0.009 -17.231 1.00 88.00 72 VAL A O 1
ATOM 560 N N . ASP A 1 73 ? 19.985 0.368 -17.622 1.00 88.56 73 ASP A N 1
ATOM 561 C CA . ASP A 1 73 ? 20.024 1.739 -17.098 1.00 88.56 73 ASP A CA 1
ATOM 562 C C . ASP A 1 73 ? 18.976 2.632 -17.781 1.00 88.56 73 ASP A C 1
ATOM 564 O O . ASP A 1 73 ? 18.203 3.319 -17.118 1.00 88.56 73 ASP A O 1
ATOM 568 N N . LYS A 1 74 ? 18.884 2.575 -19.119 1.00 87.25 74 LYS A N 1
ATOM 569 C CA . LYS A 1 74 ? 17.904 3.354 -19.894 1.00 87.25 74 LYS A CA 1
ATOM 570 C C . LYS A 1 74 ? 16.460 3.003 -19.544 1.00 87.25 74 LYS A C 1
ATOM 572 O O . LYS A 1 74 ? 15.632 3.902 -19.412 1.00 87.25 74 LYS A O 1
ATOM 577 N N . VAL A 1 75 ? 16.145 1.713 -19.400 1.00 90.19 75 VAL A N 1
ATOM 578 C CA . VAL A 1 75 ? 14.791 1.290 -19.014 1.00 90.19 75 VAL A CA 1
ATOM 579 C C . VAL A 1 75 ? 14.504 1.680 -17.566 1.00 90.19 75 VAL A C 1
ATOM 581 O O . VAL A 1 75 ? 13.413 2.167 -17.293 1.00 90.19 75 VAL A O 1
ATOM 584 N N . ALA A 1 76 ? 15.467 1.556 -16.650 1.00 91.38 76 ALA A N 1
ATOM 585 C CA . ALA A 1 76 ? 15.305 2.013 -15.271 1.00 91.38 76 ALA A CA 1
ATOM 586 C C . ALA A 1 76 ? 15.009 3.522 -15.205 1.00 91.38 76 ALA A C 1
ATOM 588 O O . ALA A 1 76 ? 14.035 3.922 -14.565 1.00 91.38 76 ALA A O 1
ATOM 589 N N . SER A 1 77 ? 15.767 4.348 -15.937 1.00 90.62 77 SER A N 1
ATOM 590 C CA . SER A 1 77 ? 15.506 5.788 -16.060 1.00 90.62 77 SER A CA 1
ATOM 591 C C . SER A 1 77 ? 14.117 6.071 -16.629 1.00 90.62 77 SER A C 1
ATOM 593 O O . SER A 1 77 ? 13.375 6.865 -16.056 1.00 90.62 77 SER A O 1
ATOM 595 N N . TYR A 1 78 ? 13.724 5.376 -17.700 1.00 89.44 78 TYR A N 1
ATOM 596 C CA . TYR A 1 78 ? 12.388 5.504 -18.282 1.00 89.44 78 TYR A CA 1
ATOM 597 C C . TYR A 1 78 ? 11.274 5.179 -17.281 1.00 89.44 78 TYR A C 1
ATOM 599 O O . TYR A 1 78 ? 10.282 5.905 -17.215 1.00 89.44 78 TYR A O 1
ATOM 607 N N . ILE A 1 79 ? 11.426 4.117 -16.486 1.00 90.62 79 ILE A N 1
ATOM 608 C CA . ILE A 1 79 ? 10.448 3.728 -15.464 1.00 90.62 79 ILE A CA 1
ATOM 609 C C . ILE A 1 79 ? 10.336 4.810 -14.394 1.00 90.62 79 ILE A C 1
ATOM 611 O O . ILE A 1 79 ? 9.225 5.230 -14.078 1.00 90.62 79 ILE A O 1
ATOM 615 N N . VAL A 1 80 ? 11.465 5.305 -13.882 1.00 90.62 80 VAL A N 1
ATOM 616 C CA . VAL A 1 80 ? 11.486 6.381 -12.882 1.00 90.62 80 VAL A CA 1
ATOM 617 C C . VAL A 1 80 ? 10.788 7.635 -13.418 1.00 90.62 80 VAL A C 1
ATOM 619 O O . VAL A 1 80 ? 9.868 8.138 -12.774 1.00 90.62 80 VAL A O 1
ATOM 622 N N . GLN A 1 81 ? 11.146 8.094 -14.619 1.00 87.94 81 GLN A N 1
ATOM 623 C CA . GLN A 1 81 ? 10.525 9.264 -15.252 1.00 87.94 81 GLN A CA 1
ATOM 624 C C . GLN A 1 81 ? 9.024 9.041 -15.519 1.00 87.94 81 GLN A C 1
ATOM 626 O O . GLN A 1 81 ? 8.199 9.929 -15.300 1.00 87.94 81 GLN A O 1
ATOM 631 N N . THR A 1 82 ? 8.636 7.839 -15.961 1.00 87.38 82 THR A N 1
ATOM 632 C CA . THR A 1 82 ? 7.231 7.489 -16.234 1.00 87.38 82 THR A CA 1
ATOM 633 C C . THR A 1 82 ? 6.396 7.526 -14.959 1.00 87.38 82 THR A C 1
ATOM 635 O O . THR A 1 82 ? 5.312 8.107 -14.955 1.00 87.38 82 THR A O 1
ATOM 638 N N . LEU A 1 83 ? 6.901 6.954 -13.863 1.00 88.12 83 LEU A N 1
ATOM 639 C CA . LEU A 1 83 ? 6.221 6.955 -12.566 1.00 88.12 83 LEU A CA 1
ATOM 640 C C . LEU A 1 83 ? 6.137 8.361 -11.957 1.00 88.12 83 LEU A C 1
ATOM 642 O O . LEU A 1 83 ? 5.162 8.676 -11.282 1.00 88.12 83 LEU A O 1
ATOM 646 N N . ARG A 1 84 ? 7.105 9.238 -12.243 1.00 85.88 84 ARG A N 1
ATOM 647 C CA . ARG A 1 84 ? 7.050 10.659 -11.860 1.00 85.88 84 ARG A CA 1
ATOM 648 C C . ARG A 1 84 ? 6.118 11.501 -12.736 1.00 85.88 84 ARG A C 1
ATOM 650 O O . ARG A 1 84 ? 5.861 12.655 -12.413 1.00 85.88 84 ARG A O 1
ATOM 657 N N . GLY A 1 85 ? 5.596 10.942 -13.829 1.00 81.62 85 GLY A N 1
ATOM 658 C CA . GLY A 1 85 ? 4.768 11.673 -14.793 1.00 81.62 85 GLY A CA 1
ATOM 659 C C . GLY A 1 85 ? 5.562 12.631 -15.693 1.00 81.62 85 GLY A C 1
ATOM 660 O O . GLY A 1 85 ? 4.971 13.489 -16.354 1.00 81.62 85 GLY A O 1
ATOM 661 N N . GLU A 1 86 ? 6.887 12.483 -15.739 1.00 78.50 86 GLU A N 1
ATOM 662 C CA . GLU A 1 86 ? 7.802 13.286 -16.563 1.00 78.50 86 GLU A CA 1
ATOM 663 C C . GLU A 1 86 ? 7.752 12.851 -18.038 1.00 78.50 86 GLU A C 1
ATOM 665 O O . GLU A 1 86 ? 8.002 13.645 -18.940 1.00 78.50 86 GLU A O 1
ATOM 670 N N . VAL A 1 87 ? 7.360 11.602 -18.314 1.00 72.25 87 VAL A N 1
ATOM 671 C CA . VAL A 1 87 ? 7.248 11.096 -19.688 1.00 72.25 87 VAL A CA 1
ATOM 672 C C . VAL A 1 87 ? 5.891 1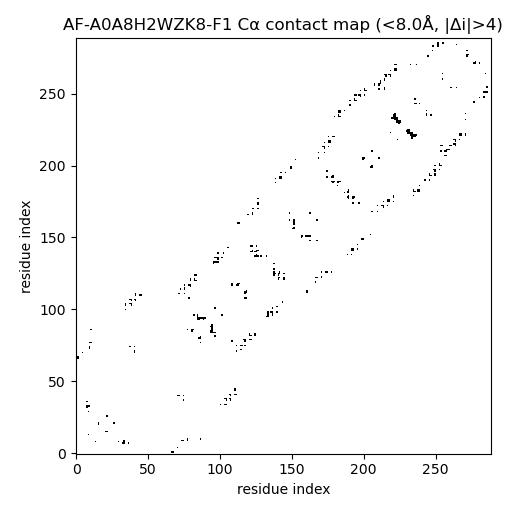1.442 -20.296 1.00 72.25 87 VAL A C 1
ATOM 674 O O . VAL A 1 87 ? 4.828 11.012 -19.832 1.00 72.25 87 VAL A O 1
ATOM 677 N N . GLY A 1 88 ? 5.939 12.183 -21.402 1.00 60.72 88 GLY A N 1
ATOM 678 C CA . GLY A 1 88 ? 4.778 12.531 -22.214 1.00 60.72 88 GLY A CA 1
ATOM 679 C C . GLY A 1 88 ? 3.912 13.654 -21.638 1.00 60.72 88 GLY A C 1
ATOM 680 O O . GLY A 1 88 ? 2.912 14.010 -22.249 1.00 60.72 88 GLY A O 1
ATOM 681 N N . SER A 1 89 ? 4.224 14.261 -20.499 1.00 57.84 89 SER A N 1
ATOM 682 C CA . SER A 1 89 ? 3.455 15.433 -20.064 1.00 57.84 89 SER A CA 1
ATOM 683 C C . SER A 1 89 ? 3.573 16.567 -21.096 1.00 57.84 89 SER A C 1
ATOM 685 O O . SER A 1 89 ? 4.658 16.885 -21.579 1.00 57.84 89 SER A O 1
ATOM 687 N N . LEU A 1 90 ? 2.436 17.168 -21.472 1.00 57.06 90 LEU A N 1
ATOM 688 C CA . LEU A 1 90 ? 2.481 18.531 -22.006 1.00 57.06 90 LEU A CA 1
ATOM 689 C C . LEU A 1 90 ? 2.957 19.439 -20.863 1.00 57.06 90 LEU A C 1
ATOM 691 O O . LEU A 1 90 ? 2.595 19.164 -19.712 1.00 57.06 90 LEU A O 1
ATOM 695 N N . PRO A 1 91 ? 3.711 20.518 -21.138 1.00 50.53 91 PRO A N 1
ATOM 696 C CA . PRO A 1 91 ? 4.068 21.483 -20.106 1.00 50.53 91 PRO A CA 1
ATOM 697 C C . PRO A 1 91 ? 2.805 21.925 -19.347 1.00 50.53 91 PRO A C 1
ATOM 699 O O . PRO A 1 91 ? 1.894 22.500 -19.936 1.00 50.53 91 PRO A O 1
ATOM 702 N N . GLY A 1 92 ? 2.723 21.596 -18.054 1.00 46.97 92 GLY A N 1
ATOM 703 C CA . GLY A 1 92 ? 1.605 21.973 -17.182 1.00 46.97 92 GLY A CA 1
ATOM 704 C C . GLY A 1 92 ? 0.469 20.953 -16.997 1.00 46.97 92 GLY A C 1
ATOM 705 O O . GLY A 1 92 ? -0.412 21.229 -16.186 1.00 46.97 92 GLY A O 1
ATOM 706 N N . LEU A 1 93 ? 0.471 19.781 -17.658 1.00 50.88 93 LEU A N 1
ATOM 707 C CA . LEU A 1 93 ? -0.486 18.699 -17.352 1.00 50.88 93 LEU A CA 1
ATOM 708 C C . LEU A 1 93 ? 0.213 17.438 -16.819 1.00 50.88 93 LEU A C 1
ATOM 710 O O . LEU A 1 93 ? 1.127 16.930 -17.473 1.00 50.88 93 LEU A O 1
ATOM 714 N N . PRO A 1 94 ? -0.244 16.870 -15.685 1.00 55.47 94 P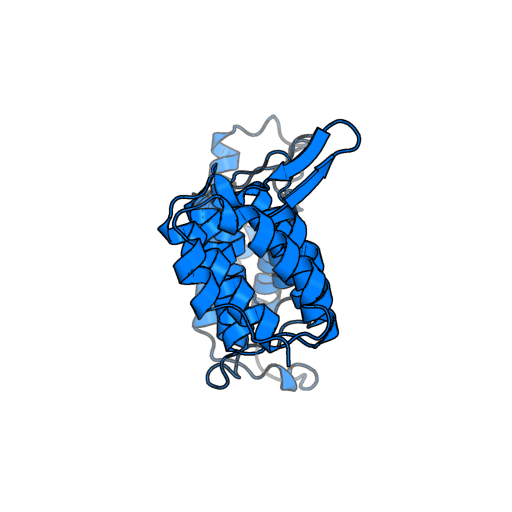RO A N 1
ATOM 715 C CA . PRO A 1 94 ? 0.285 15.608 -15.186 1.00 55.47 94 PRO A CA 1
ATOM 716 C C . PRO A 1 94 ? -0.013 14.485 -16.186 1.00 55.47 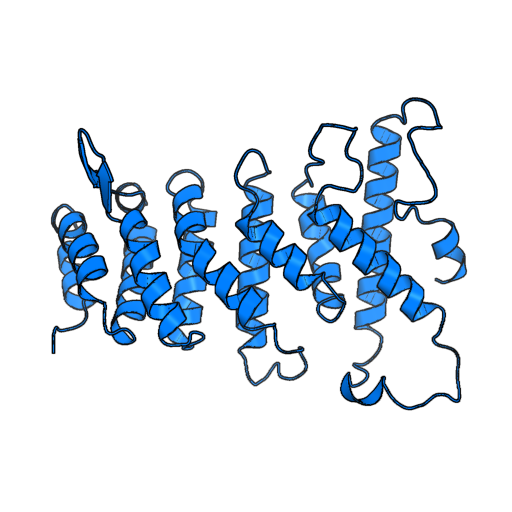94 PRO A C 1
ATOM 718 O O . PRO A 1 94 ? -1.169 14.224 -16.527 1.00 55.47 94 PRO A O 1
ATOM 721 N N . SER A 1 95 ? 1.034 13.810 -16.665 1.00 63.72 95 SER A N 1
ATOM 722 C CA . SER A 1 95 ? 0.888 12.598 -17.474 1.00 63.72 95 SER A CA 1
ATOM 723 C C . SER A 1 95 ? 0.275 11.509 -16.592 1.00 63.72 95 SER A C 1
ATOM 725 O O . SER A 1 95 ? 0.864 11.114 -15.586 1.00 63.72 95 SER A O 1
ATOM 727 N N . THR A 1 96 ? -0.936 11.054 -16.921 1.00 70.88 96 THR A N 1
ATOM 728 C CA . THR A 1 96 ? -1.597 9.983 -16.168 1.00 70.88 96 THR A CA 1
ATOM 729 C C . THR A 1 96 ? -1.354 8.652 -16.862 1.00 70.88 96 THR A C 1
ATOM 731 O O . THR A 1 96 ? -1.726 8.440 -18.015 1.00 70.88 96 THR A O 1
ATOM 734 N N . LEU A 1 97 ? -0.699 7.735 -16.156 1.00 83.38 97 LEU A N 1
ATOM 735 C CA . LEU A 1 97 ? -0.506 6.376 -16.638 1.00 83.38 97 LEU A CA 1
ATOM 736 C C . LEU A 1 97 ? -1.850 5.633 -16.602 1.00 83.38 97 LEU A C 1
ATOM 738 O O . LEU A 1 97 ? -2.578 5.691 -15.607 1.00 83.38 97 LEU A O 1
ATOM 742 N N . SER A 1 98 ? -2.201 4.938 -17.685 1.00 87.44 98 SER A N 1
ATOM 743 C CA . SER A 1 98 ? -3.385 4.075 -17.695 1.00 87.44 98 SER A CA 1
ATOM 744 C C . SER A 1 98 ? -3.144 2.825 -16.843 1.00 87.44 98 SER A C 1
ATOM 746 O O . SER A 1 98 ? -2.002 2.409 -16.640 1.00 87.44 98 SER A O 1
ATOM 748 N N . LEU A 1 99 ? -4.219 2.188 -16.365 1.00 89.38 99 LEU A N 1
ATOM 749 C CA . LEU A 1 99 ? -4.103 0.937 -15.606 1.00 89.38 99 LEU A CA 1
ATOM 750 C C . LEU A 1 99 ? -3.375 -0.143 -16.404 1.00 89.38 99 LEU A C 1
ATOM 752 O O . LEU A 1 99 ? -2.484 -0.787 -15.865 1.00 89.38 99 LEU A O 1
ATOM 756 N N . ILE A 1 100 ? -3.725 -0.290 -17.683 1.00 90.06 100 ILE A N 1
ATOM 757 C CA . ILE A 1 100 ? -3.127 -1.286 -18.577 1.00 90.06 100 ILE A CA 1
ATOM 758 C C . ILE A 1 100 ? -1.620 -1.045 -18.688 1.00 90.06 100 ILE A C 1
ATOM 760 O O . ILE A 1 100 ? -0.840 -1.959 -18.433 1.00 90.06 100 ILE A O 1
ATOM 764 N N . ALA A 1 101 ? -1.210 0.197 -18.969 1.00 89.62 101 ALA A N 1
ATOM 765 C CA . ALA A 1 101 ? 0.201 0.548 -19.077 1.00 89.62 101 ALA A CA 1
ATOM 766 C C . ALA A 1 101 ? 0.957 0.282 -17.767 1.00 89.62 101 ALA A C 1
ATOM 768 O O . ALA A 1 101 ? 2.029 -0.312 -17.798 1.00 89.62 101 ALA A O 1
ATOM 769 N N . TYR A 1 102 ? 0.382 0.647 -16.615 1.00 92.00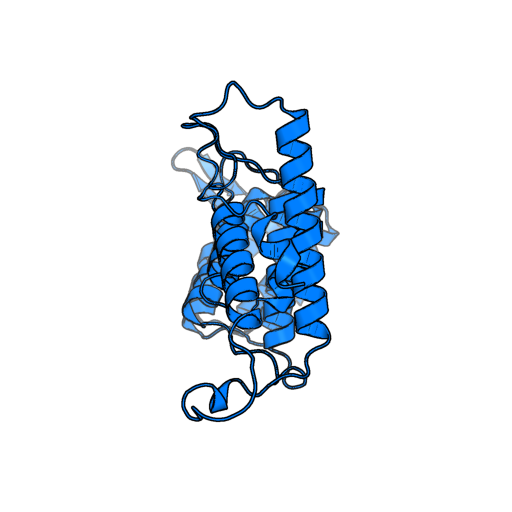 102 TYR A N 1
ATOM 770 C CA . TYR A 1 102 ? 0.992 0.352 -15.318 1.00 92.00 102 TYR A CA 1
ATOM 771 C C . TYR A 1 102 ? 1.144 -1.154 -15.077 1.00 92.00 102 TYR A C 1
ATOM 773 O O . TYR A 1 102 ? 2.216 -1.611 -14.688 1.00 92.00 102 TYR A O 1
ATOM 781 N N . THR A 1 103 ? 0.104 -1.946 -15.355 1.00 92.69 103 THR A N 1
ATOM 782 C CA . THR A 1 103 ? 0.162 -3.403 -15.172 1.00 92.69 103 THR A CA 1
ATOM 783 C C . THR A 1 103 ? 1.185 -4.072 -16.087 1.00 92.69 103 THR A C 1
ATOM 785 O O . THR A 1 103 ? 1.874 -4.988 -15.642 1.00 92.69 103 THR A O 1
ATOM 788 N N . SER A 1 104 ? 1.353 -3.579 -17.319 1.00 92.38 104 SER A N 1
ATOM 789 C CA . SER A 1 104 ? 2.386 -4.053 -18.249 1.00 92.38 104 SER A CA 1
ATOM 790 C C . SER A 1 104 ? 3.807 -3.750 -17.767 1.00 92.38 104 SER A C 1
ATOM 792 O O . SER A 1 104 ? 4.734 -4.463 -18.132 1.00 92.38 104 SER A O 1
ATOM 794 N N . LEU A 1 105 ? 3.991 -2.728 -16.923 1.00 93.19 105 LEU A N 1
ATOM 795 C CA . LEU A 1 105 ? 5.296 -2.384 -16.357 1.00 93.19 105 LEU A CA 1
ATOM 796 C C . LEU A 1 105 ? 5.682 -3.229 -15.139 1.00 93.19 105 LEU A C 1
ATOM 798 O O . LEU A 1 105 ? 6.865 -3.279 -14.810 1.00 93.19 105 LEU A O 1
ATOM 802 N N . LEU A 1 106 ? 4.740 -3.903 -14.469 1.00 94.75 106 LEU A N 1
ATOM 803 C CA . LEU A 1 106 ? 5.025 -4.637 -13.226 1.00 94.75 106 LEU A CA 1
ATOM 804 C C . LEU A 1 106 ? 6.142 -5.688 -13.364 1.00 94.75 106 LEU A C 1
ATOM 806 O O . LEU A 1 106 ? 7.029 -5.700 -12.504 1.00 94.75 106 LEU A O 1
ATOM 810 N N . PRO A 1 107 ? 6.179 -6.534 -14.418 1.00 94.38 107 PRO A N 1
ATOM 811 C CA . PRO A 1 107 ? 7.281 -7.479 -14.605 1.00 94.38 107 PRO A CA 1
ATOM 812 C C . PRO A 1 107 ? 8.632 -6.773 -14.756 1.00 94.38 107 PRO A C 1
ATOM 814 O O . PRO A 1 107 ? 9.645 -7.241 -14.237 1.00 94.38 107 PRO A O 1
ATOM 817 N N . THR A 1 108 ? 8.649 -5.614 -15.419 1.00 94.19 108 THR A N 1
ATOM 818 C CA . THR A 1 108 ? 9.857 -4.806 -15.595 1.00 94.19 108 THR A CA 1
ATOM 819 C C . THR A 1 108 ? 10.301 -4.146 -14.299 1.00 94.19 108 THR A C 1
ATOM 821 O O . THR A 1 108 ? 11.479 -4.226 -13.967 1.00 94.19 108 THR A O 1
ATOM 824 N N . ILE A 1 109 ? 9.383 -3.559 -13.527 1.00 94.00 109 ILE A N 1
ATOM 825 C CA . ILE A 1 109 ? 9.697 -2.983 -12.211 1.00 94.00 109 ILE A CA 1
ATOM 826 C C . ILE A 1 109 ? 10.277 -4.069 -11.292 1.00 94.00 109 ILE A C 1
ATOM 828 O O . ILE A 1 109 ? 11.278 -3.838 -10.619 1.00 94.00 109 ILE A O 1
ATOM 832 N N . TRP A 1 110 ? 9.705 -5.277 -11.309 1.00 93.00 110 TRP A N 1
ATOM 833 C CA . TRP A 1 110 ? 10.231 -6.418 -10.556 1.00 93.00 110 TRP A CA 1
ATOM 834 C C . TRP A 1 110 ? 11.638 -6.837 -11.0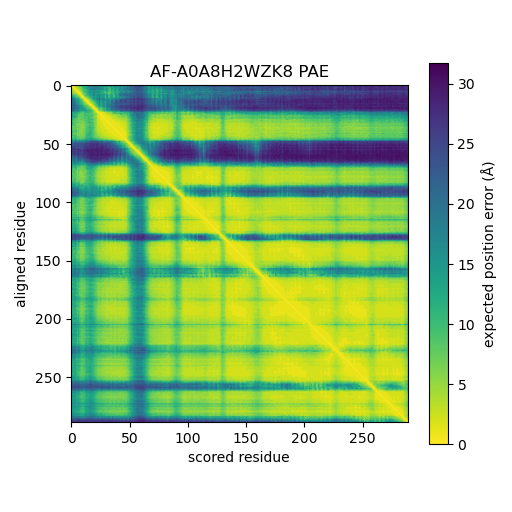09 1.00 93.00 110 TRP A C 1
ATOM 836 O O . TRP A 1 110 ? 12.519 -7.080 -10.178 1.00 93.00 110 TRP A O 1
ATOM 846 N N . ALA A 1 111 ? 11.871 -6.925 -12.320 1.00 91.06 111 ALA A N 1
ATOM 847 C CA . ALA A 1 111 ? 13.180 -7.272 -12.867 1.00 91.06 111 ALA A CA 1
ATOM 848 C C . ALA A 1 111 ? 14.249 -6.226 -12.505 1.00 91.06 111 ALA A C 1
ATOM 850 O O . ALA A 1 111 ? 15.376 -6.594 -12.184 1.00 91.06 111 ALA A O 1
ATOM 851 N N . LEU A 1 112 ? 13.872 -4.944 -12.484 1.00 90.38 112 LEU A N 1
ATOM 852 C CA . LEU A 1 112 ? 14.739 -3.799 -12.188 1.00 90.38 112 LEU A CA 1
ATOM 853 C C . LEU A 1 112 ? 14.761 -3.405 -10.705 1.00 90.38 112 LEU A C 1
ATOM 855 O O . LEU A 1 112 ? 15.232 -2.325 -10.365 1.00 90.38 112 LEU A O 1
ATOM 859 N N . ARG A 1 113 ? 14.273 -4.256 -9.797 1.00 88.56 113 ARG A N 1
ATOM 860 C CA . ARG A 1 113 ? 14.190 -3.947 -8.357 1.00 88.56 113 ARG A CA 1
ATOM 861 C C . ARG A 1 113 ? 15.530 -3.572 -7.706 1.00 88.56 113 ARG A C 1
ATOM 863 O O . ARG A 1 113 ? 15.535 -2.900 -6.683 1.00 88.56 113 ARG A O 1
ATOM 870 N N . CYS A 1 114 ? 16.644 -4.023 -8.283 1.00 85.12 114 CYS A N 1
ATOM 871 C CA . CYS A 1 114 ? 18.000 -3.725 -7.817 1.00 85.12 114 CYS A CA 1
ATOM 872 C C . CYS A 1 114 ? 18.547 -2.401 -8.375 1.00 85.12 114 CYS A C 1
ATOM 874 O O . CYS A 1 114 ? 19.605 -1.953 -7.938 1.00 85.12 114 CYS A O 1
ATOM 876 N N . GLU A 1 115 ? 17.882 -1.821 -9.375 1.00 88.56 115 GLU A N 1
ATOM 877 C CA . GLU A 1 115 ? 18.350 -0.622 -10.057 1.00 88.56 115 GLU A CA 1
ATOM 878 C C . GLU A 1 115 ? 17.964 0.638 -9.283 1.00 88.56 115 GLU A C 1
ATOM 880 O O . GLU A 1 115 ? 16.894 0.742 -8.671 1.00 88.56 115 GLU A O 1
ATOM 885 N N . ASN A 1 116 ? 18.866 1.618 -9.313 1.00 84.56 116 ASN A N 1
ATOM 886 C CA . ASN A 1 116 ? 18.772 2.809 -8.480 1.00 84.56 116 ASN A CA 1
ATOM 887 C C . ASN A 1 116 ? 17.466 3.577 -8.729 1.00 84.56 116 ASN A C 1
ATOM 889 O O . ASN A 1 116 ? 17.132 3.939 -9.856 1.00 84.56 116 ASN A O 1
ATOM 893 N N . GLY A 1 117 ? 16.741 3.864 -7.646 1.00 86.75 117 GLY A N 1
ATOM 894 C CA . GLY A 1 117 ? 15.555 4.718 -7.661 1.00 86.75 117 GLY A CA 1
ATOM 895 C C . GLY A 1 117 ? 14.266 4.062 -8.164 1.00 86.75 117 GLY A C 1
ATOM 896 O O . GLY A 1 117 ? 13.206 4.646 -7.948 1.00 86.75 117 GLY A O 1
ATOM 897 N N . VAL A 1 118 ? 14.301 2.863 -8.762 1.00 91.06 118 VAL A N 1
ATOM 898 C CA . VAL A 1 118 ? 13.092 2.191 -9.285 1.00 91.06 118 VAL A CA 1
ATOM 899 C C . VAL A 1 118 ? 12.112 1.866 -8.157 1.00 91.06 118 VAL A C 1
ATOM 901 O O . VAL A 1 118 ? 10.947 2.265 -8.216 1.00 91.06 118 VAL A O 1
ATOM 904 N N . ILE A 1 119 ? 12.576 1.191 -7.100 1.00 91.12 119 ILE A N 1
ATOM 905 C CA . ILE A 1 119 ? 11.715 0.810 -5.972 1.00 91.12 119 ILE A CA 1
ATOM 906 C C . ILE A 1 119 ? 11.249 2.029 -5.177 1.00 91.12 119 ILE A C 1
ATOM 908 O O . ILE A 1 119 ? 10.049 2.167 -4.953 1.00 91.12 119 ILE A O 1
ATOM 912 N N . SER A 1 120 ? 12.161 2.938 -4.826 1.00 89.75 120 SER A N 1
ATOM 913 C CA . SER A 1 120 ? 11.827 4.163 -4.086 1.00 89.75 120 SER A CA 1
ATOM 914 C C . SER A 1 120 ? 10.779 5.005 -4.831 1.00 89.75 120 SER A C 1
ATOM 916 O O . SER A 1 120 ? 9.748 5.376 -4.270 1.00 89.75 120 SER A O 1
ATOM 918 N N . THR A 1 121 ? 10.944 5.192 -6.148 1.00 90.75 121 THR A N 1
ATOM 919 C CA . THR A 1 121 ? 9.957 5.911 -6.973 1.00 90.75 121 THR A CA 1
ATOM 920 C C . THR A 1 121 ? 8.628 5.154 -7.059 1.00 90.75 121 THR A C 1
ATOM 922 O O . THR A 1 121 ? 7.569 5.774 -7.027 1.00 90.75 121 THR A O 1
ATOM 925 N N . THR A 1 122 ? 8.646 3.818 -7.124 1.00 91.38 122 THR A N 1
ATOM 926 C CA . THR A 1 122 ? 7.414 3.007 -7.124 1.00 91.38 122 THR A CA 1
ATOM 927 C C . THR A 1 122 ? 6.668 3.109 -5.788 1.00 91.38 122 THR A C 1
ATOM 929 O O . THR A 1 122 ? 5.442 3.235 -5.782 1.00 91.38 122 THR A O 1
ATOM 932 N N . MET A 1 123 ? 7.387 3.117 -4.659 1.00 90.56 123 MET A N 1
ATOM 933 C CA . MET A 1 123 ? 6.818 3.351 -3.326 1.00 90.56 123 MET A CA 1
ATOM 934 C C . MET A 1 123 ? 6.178 4.732 -3.233 1.00 90.56 123 MET A C 1
ATOM 936 O O . MET A 1 123 ? 5.006 4.837 -2.870 1.00 90.56 123 MET A O 1
ATOM 940 N N . GLN A 1 124 ? 6.914 5.774 -3.624 1.00 88.38 124 GLN A N 1
ATOM 941 C CA . GLN A 1 124 ? 6.399 7.142 -3.661 1.00 88.38 124 GLN A CA 1
ATOM 942 C C . GLN A 1 124 ? 5.165 7.239 -4.558 1.00 88.38 124 GLN A C 1
ATOM 944 O O . GLN A 1 124 ? 4.171 7.845 -4.178 1.00 88.38 124 GLN A O 1
ATOM 949 N N . TYR A 1 125 ? 5.173 6.594 -5.723 1.00 88.00 125 TYR A N 1
ATOM 950 C CA . TYR A 1 125 ? 4.024 6.581 -6.621 1.00 88.00 125 TYR A CA 1
ATOM 951 C C . TYR A 1 125 ? 2.781 5.936 -5.983 1.00 88.00 125 TYR A C 1
ATOM 953 O O . TYR A 1 125 ? 1.665 6.446 -6.128 1.00 88.00 125 TYR A O 1
ATOM 961 N N . ALA A 1 126 ? 2.967 4.849 -5.229 1.00 87.62 126 ALA A N 1
ATOM 962 C CA . ALA A 1 126 ? 1.888 4.134 -4.552 1.00 87.62 126 ALA A CA 1
ATOM 963 C C . ALA A 1 126 ? 1.202 4.963 -3.446 1.00 87.62 126 ALA A C 1
ATOM 965 O O . ALA A 1 126 ? -0.001 4.806 -3.233 1.00 87.62 126 ALA A O 1
ATOM 966 N N . THR A 1 127 ? 1.917 5.866 -2.766 1.00 82.81 127 THR A N 1
ATOM 967 C CA . THR A 1 127 ? 1.371 6.677 -1.657 1.00 82.81 127 THR A CA 1
ATOM 968 C C . THR A 1 127 ? 1.035 8.116 -2.063 1.00 82.81 127 THR A C 1
ATOM 970 O O . THR A 1 127 ? -0.006 8.633 -1.647 1.00 82.81 127 THR A O 1
ATOM 973 N N . SER A 1 128 ? 1.831 8.736 -2.937 1.00 77.69 128 SER A N 1
ATOM 974 C CA . SER A 1 128 ? 1.751 10.160 -3.309 1.00 77.69 128 SER A CA 1
ATOM 975 C C . SER A 1 128 ? 0.706 10.506 -4.371 1.00 77.69 128 SER A C 1
ATOM 977 O O . SER A 1 128 ? 0.501 11.687 -4.639 1.00 77.69 128 SER A O 1
ATOM 979 N N . CYS A 1 129 ? -0.013 9.534 -4.950 1.00 62.56 129 CYS A N 1
ATOM 980 C CA . CYS A 1 129 ? -1.121 9.772 -5.897 1.00 62.56 129 CYS A CA 1
ATOM 981 C C . CYS A 1 129 ? -2.376 10.408 -5.243 1.00 62.56 129 CYS A C 1
ATOM 983 O O . CYS A 1 129 ? -3.512 10.001 -5.495 1.00 62.56 129 CYS A O 1
ATOM 985 N N . SER A 1 130 ? -2.190 11.397 -4.373 1.00 47.56 130 SER A N 1
ATOM 986 C CA . SER A 1 130 ? -3.236 12.175 -3.723 1.00 47.56 130 SER A CA 1
ATOM 987 C C . SER A 1 130 ? -3.521 13.417 -4.573 1.00 47.56 130 SER A C 1
ATOM 989 O O . SER A 1 130 ? -2.793 14.398 -4.482 1.00 47.56 130 SER A O 1
ATOM 991 N N . GLY A 1 131 ? -4.582 13.392 -5.391 1.00 44.22 131 GLY A N 1
ATOM 992 C CA . GLY A 1 131 ? -5.123 14.632 -5.979 1.00 44.22 131 GLY A CA 1
ATOM 993 C C . GLY A 1 131 ? -5.665 14.597 -7.412 1.00 44.22 131 GLY A C 1
ATOM 994 O O . GLY A 1 131 ? -6.080 15.638 -7.902 1.00 44.22 131 GLY A O 1
ATOM 995 N N . GLY A 1 132 ? -5.707 13.447 -8.090 1.00 50.06 132 GLY A N 1
ATOM 996 C CA . GLY A 1 132 ? -6.249 13.372 -9.463 1.00 50.06 132 GLY A CA 1
ATOM 997 C C . GLY A 1 132 ? -5.841 12.140 -10.276 1.00 50.06 132 GLY A C 1
ATOM 998 O O . GLY A 1 132 ? -6.290 11.974 -11.405 1.00 50.06 132 GLY A O 1
ATOM 999 N N . GLY A 1 133 ? -4.997 11.269 -9.712 1.00 62.25 133 GLY A N 1
ATOM 1000 C CA . GLY A 1 133 ? -4.546 10.038 -10.359 1.00 62.25 133 GLY A CA 1
ATOM 1001 C C . GLY A 1 133 ? -5.622 8.950 -10.449 1.00 62.25 133 GLY A C 1
ATOM 1002 O O . GLY A 1 133 ? -6.584 8.907 -9.680 1.00 62.25 133 GLY A O 1
ATOM 1003 N N . ASN A 1 134 ? -5.430 8.026 -11.390 1.00 79.56 134 ASN A N 1
ATOM 1004 C CA . ASN A 1 134 ? -6.280 6.856 -11.583 1.00 79.56 134 ASN A CA 1
ATOM 1005 C C . ASN A 1 134 ? -6.243 5.955 -10.329 1.00 79.56 134 ASN A C 1
ATOM 1007 O O . ASN A 1 134 ? -5.240 5.292 -10.065 1.00 79.56 134 ASN A O 1
ATOM 1011 N N . LYS A 1 135 ? -7.340 5.907 -9.555 1.00 86.25 135 LYS A N 1
ATOM 1012 C CA . LYS A 1 135 ? -7.437 5.104 -8.316 1.00 86.25 135 LYS A CA 1
ATOM 1013 C C . LYS A 1 135 ? -7.076 3.634 -8.527 1.00 86.25 135 LYS A C 1
ATOM 1015 O O . LYS A 1 135 ? -6.452 3.030 -7.661 1.00 86.25 135 LYS A O 1
ATOM 1020 N N . ALA A 1 136 ? -7.411 3.075 -9.691 1.00 89.81 136 ALA A N 1
ATOM 1021 C CA . ALA A 1 136 ? -7.084 1.692 -10.008 1.00 89.81 136 ALA A CA 1
ATOM 1022 C C . ALA A 1 136 ? -5.569 1.476 -10.140 1.00 89.81 136 ALA A C 1
ATOM 1024 O O . ALA A 1 136 ? -5.070 0.430 -9.731 1.00 89.81 136 ALA A O 1
ATOM 1025 N N . VAL A 1 137 ? -4.844 2.470 -10.660 1.00 90.12 137 VAL A N 1
ATOM 1026 C CA . VAL A 1 137 ? -3.379 2.450 -10.743 1.00 90.12 137 VAL A CA 1
ATOM 1027 C C . VAL A 1 137 ? -2.763 2.574 -9.353 1.00 90.12 137 VAL A C 1
ATOM 1029 O O . VAL A 1 137 ? -1.907 1.766 -9.009 1.00 90.12 137 VAL A O 1
ATOM 1032 N N . LYS A 1 138 ? -3.250 3.504 -8.516 1.00 90.81 138 LYS A N 1
ATOM 1033 C CA . LYS A 1 138 ? -2.808 3.611 -7.113 1.00 90.81 138 LYS A CA 1
ATOM 1034 C C . LYS A 1 138 ? -2.993 2.281 -6.380 1.00 90.81 138 LYS A C 1
ATOM 1036 O O . LYS A 1 138 ? -2.070 1.799 -5.735 1.00 90.81 138 LYS A O 1
ATOM 1041 N N . ARG A 1 139 ? -4.162 1.652 -6.532 1.00 93.31 139 ARG A N 1
ATOM 1042 C CA . ARG A 1 139 ? -4.458 0.337 -5.953 1.00 93.31 139 ARG A CA 1
ATOM 1043 C C . ARG A 1 139 ? -3.485 -0.738 -6.436 1.00 93.31 139 ARG A C 1
ATOM 1045 O O . ARG A 1 139 ? -2.936 -1.456 -5.608 1.00 93.31 139 ARG A O 1
ATOM 1052 N N . ALA A 1 140 ? -3.247 -0.824 -7.745 1.00 93.94 140 ALA A N 1
ATOM 1053 C CA . ALA A 1 140 ? -2.289 -1.773 -8.308 1.00 93.94 140 ALA A CA 1
ATOM 1054 C C . ALA A 1 140 ? -0.865 -1.533 -7.776 1.00 93.94 140 ALA A C 1
ATOM 1056 O O . ALA A 1 140 ? -0.157 -2.491 -7.479 1.00 93.94 140 ALA A O 1
ATOM 1057 N N . ALA A 1 141 ? -0.466 -0.270 -7.603 1.00 93.62 141 ALA A N 1
ATOM 1058 C CA . ALA A 1 141 ? 0.844 0.093 -7.077 1.00 93.62 141 ALA A CA 1
ATOM 1059 C C . ALA A 1 141 ? 1.018 -0.269 -5.601 1.00 93.62 141 ALA A C 1
ATOM 1061 O O . ALA A 1 141 ? 2.029 -0.857 -5.223 1.00 93.62 141 ALA A O 1
ATOM 1062 N N . VAL A 1 142 ? 0.009 0.020 -4.777 1.00 95.31 142 VAL A N 1
ATOM 1063 C CA . VAL A 1 142 ? -0.012 -0.371 -3.362 1.00 95.31 142 VAL A CA 1
ATOM 1064 C C . VAL A 1 142 ? 0.036 -1.893 -3.221 1.00 95.31 142 VAL A C 1
ATOM 1066 O O . VAL A 1 142 ? 0.838 -2.409 -2.446 1.00 95.31 142 VAL A O 1
ATOM 1069 N N . GLU A 1 143 ? -0.778 -2.615 -3.997 1.00 96.31 143 GLU A N 1
ATOM 1070 C CA . GLU A 1 143 ? -0.809 -4.080 -3.987 1.00 96.31 143 GLU A CA 1
ATOM 1071 C C . GLU A 1 143 ? 0.547 -4.676 -4.373 1.00 96.31 143 GLU A C 1
ATOM 1073 O O . GLU A 1 143 ? 1.061 -5.563 -3.690 1.00 96.31 143 GLU A O 1
ATOM 1078 N N . PHE A 1 144 ? 1.144 -4.173 -5.453 1.00 95.62 144 PHE A N 1
ATOM 1079 C CA . PHE A 1 144 ? 2.443 -4.628 -5.926 1.00 95.62 144 PHE A CA 1
ATOM 1080 C C . PHE A 1 144 ? 3.543 -4.381 -4.889 1.00 95.62 144 PHE A C 1
ATOM 1082 O O . PHE A 1 144 ? 4.282 -5.308 -4.560 1.00 95.62 144 PHE A O 1
ATOM 1089 N N . MET A 1 145 ? 3.609 -3.181 -4.306 1.00 94.00 145 MET A N 1
ATOM 1090 C CA . MET A 1 145 ? 4.616 -2.871 -3.289 1.00 94.00 145 MET A CA 1
ATOM 1091 C C . MET A 1 145 ? 4.438 -3.688 -2.010 1.00 94.00 145 MET A C 1
ATOM 1093 O O . MET A 1 145 ? 5.421 -4.210 -1.481 1.00 94.00 145 MET A O 1
ATOM 1097 N N . GLY A 1 146 ? 3.195 -3.885 -1.562 1.00 94.69 146 GLY A N 1
ATOM 1098 C CA . GLY A 1 146 ? 2.897 -4.776 -0.443 1.00 94.69 146 GLY A CA 1
ATOM 1099 C C . GLY A 1 146 ? 3.394 -6.200 -0.697 1.00 94.69 146 GLY A C 1
ATOM 1100 O O . GLY A 1 146 ? 4.030 -6.797 0.170 1.00 94.69 146 GLY A O 1
ATOM 1101 N N . ARG A 1 147 ? 3.190 -6.731 -1.911 1.00 94.31 147 ARG A N 1
ATOM 1102 C CA . ARG A 1 147 ? 3.726 -8.045 -2.304 1.00 94.31 147 ARG A CA 1
ATOM 1103 C C . ARG A 1 147 ? 5.253 -8.066 -2.302 1.00 94.31 147 ARG A C 1
ATOM 1105 O O . ARG A 1 147 ? 5.810 -9.021 -1.775 1.00 94.31 147 ARG A O 1
ATOM 1112 N N . ILE A 1 148 ? 5.930 -7.040 -2.828 1.00 91.88 148 ILE A N 1
ATOM 1113 C CA . ILE A 1 148 ? 7.403 -6.973 -2.805 1.00 91.88 148 ILE A CA 1
ATOM 1114 C C . ILE A 1 148 ? 7.924 -7.037 -1.369 1.00 91.88 148 ILE A C 1
ATOM 1116 O O . ILE A 1 148 ? 8.791 -7.856 -1.086 1.00 91.88 148 ILE A O 1
ATOM 1120 N N . ILE A 1 149 ? 7.386 -6.220 -0.461 1.00 91.00 149 ILE A N 1
ATOM 1121 C CA . ILE A 1 149 ? 7.830 -6.182 0.941 1.00 91.00 149 ILE A CA 1
ATOM 1122 C C . ILE A 1 149 ? 7.586 -7.535 1.625 1.00 91.00 149 ILE A C 1
ATOM 1124 O O . ILE A 1 149 ? 8.461 -8.072 2.307 1.00 91.00 149 ILE A O 1
ATOM 1128 N N . LEU A 1 150 ? 6.418 -8.143 1.398 1.00 91.75 150 LEU A N 1
ATOM 1129 C CA . LEU A 1 150 ? 6.115 -9.466 1.940 1.00 91.75 150 LEU A CA 1
ATOM 1130 C C . LEU A 1 150 ? 7.021 -10.556 1.350 1.00 91.75 150 LEU A C 1
ATOM 1132 O O . LEU A 1 150 ? 7.405 -11.467 2.073 1.00 91.75 150 LEU A O 1
ATOM 1136 N N . ILE A 1 151 ? 7.401 -10.488 0.078 1.00 91.38 151 ILE A N 1
ATOM 1137 C CA . ILE A 1 151 ? 8.348 -11.454 -0.492 1.00 91.38 151 ILE A CA 1
ATOM 1138 C C . ILE A 1 151 ? 9.758 -11.211 0.070 1.00 91.38 151 ILE A C 1
ATOM 1140 O O . ILE A 1 151 ? 10.428 -12.163 0.449 1.00 91.38 151 ILE A O 1
ATOM 1144 N N . ASN A 1 152 ? 10.189 -9.952 0.193 1.00 86.56 152 ASN A N 1
ATOM 1145 C CA . ASN A 1 152 ? 11.507 -9.585 0.723 1.00 86.56 152 ASN A CA 1
ATOM 1146 C C . ASN A 1 152 ? 11.701 -10.012 2.188 1.00 86.56 152 ASN A C 1
ATOM 1148 O O . ASN A 1 152 ? 12.813 -10.315 2.598 1.00 86.56 152 ASN A O 1
ATOM 1152 N N . SER A 1 153 ? 10.611 -10.086 2.957 1.00 86.25 153 SER A N 1
ATOM 1153 C CA . SER A 1 153 ? 10.634 -10.593 4.336 1.00 86.25 153 SER A CA 1
ATOM 1154 C C . SER A 1 153 ? 10.678 -12.121 4.468 1.00 86.25 153 SER A C 1
ATOM 1156 O O . SER A 1 153 ? 10.834 -12.615 5.583 1.00 86.25 153 SER A O 1
ATOM 1158 N N . ASP A 1 154 ? 10.505 -12.886 3.384 1.00 86.69 154 ASP A N 1
ATOM 1159 C CA . ASP A 1 154 ? 10.576 -14.349 3.436 1.00 86.69 154 ASP A CA 1
ATOM 1160 C C . ASP A 1 154 ? 12.045 -14.807 3.376 1.00 86.69 154 ASP A C 1
ATOM 1162 O O . ASP A 1 154 ? 12.716 -14.549 2.373 1.00 86.69 154 ASP A O 1
ATOM 1166 N N . PRO A 1 155 ? 12.563 -15.534 4.387 1.00 81.88 155 PRO A N 1
ATOM 1167 C CA . PRO A 1 155 ? 13.949 -16.009 4.387 1.00 81.88 155 PRO A CA 1
ATOM 1168 C C . PRO A 1 155 ? 14.303 -16.893 3.184 1.00 81.88 155 PRO A C 1
ATOM 1170 O O . PRO A 1 155 ? 15.468 -16.990 2.805 1.00 81.88 155 PRO A O 1
ATOM 1173 N N . ARG A 1 156 ? 13.307 -17.533 2.557 1.00 84.00 156 ARG A N 1
ATOM 1174 C CA . ARG A 1 156 ? 13.495 -18.362 1.354 1.00 84.00 156 ARG A CA 1
ATOM 1175 C C . ARG A 1 156 ? 13.751 -17.526 0.101 1.00 84.00 156 ARG A C 1
ATOM 1177 O O . ARG A 1 156 ? 14.151 -18.072 -0.921 1.00 84.00 156 ARG A O 1
ATOM 1184 N N . CYS A 1 157 ? 13.524 -16.218 0.171 1.00 78.50 157 CYS A N 1
ATOM 1185 C CA . CYS A 1 157 ? 13.713 -15.267 -0.915 1.00 78.50 157 CYS A CA 1
ATOM 1186 C C . CYS A 1 157 ? 14.959 -14.385 -0.710 1.00 78.50 157 CYS A C 1
ATOM 1188 O O . CYS A 1 157 ? 15.001 -13.258 -1.200 1.00 78.50 157 CYS A O 1
ATOM 1190 N N . ALA A 1 158 ? 15.985 -14.904 -0.023 1.00 64.12 158 ALA A N 1
ATOM 1191 C CA . ALA A 1 158 ? 17.230 -14.197 0.309 1.00 64.12 158 ALA A CA 1
ATOM 1192 C C . ALA A 1 158 ? 18.021 -13.654 -0.903 1.00 64.12 158 ALA A C 1
ATOM 1194 O O . ALA A 1 158 ? 18.889 -12.802 -0.740 1.00 64.12 158 ALA A O 1
ATOM 1195 N N . GLU A 1 159 ? 17.718 -14.110 -2.122 1.00 64.31 159 GLU A N 1
ATOM 1196 C CA . GLU A 1 159 ? 18.310 -13.605 -3.371 1.00 64.31 159 GLU A CA 1
ATOM 1197 C C . GLU A 1 159 ? 17.797 -12.208 -3.775 1.00 64.31 159 GLU A C 1
ATOM 1199 O O . GLU A 1 159 ? 18.284 -11.602 -4.734 1.00 64.31 159 GLU A O 1
ATOM 1204 N N . ILE A 1 160 ? 16.781 -11.682 -3.086 1.00 71.69 160 ILE A N 1
ATOM 1205 C CA . ILE A 1 160 ? 16.238 -10.348 -3.341 1.00 71.69 160 ILE A CA 1
ATOM 1206 C C . ILE A 1 160 ? 17.008 -9.341 -2.482 1.00 71.69 160 ILE A C 1
ATOM 1208 O O . ILE A 1 160 ? 17.060 -9.519 -1.266 1.00 71.69 160 ILE A O 1
ATOM 1212 N N . PRO A 1 161 ? 17.561 -8.258 -3.066 1.00 65.75 161 PRO A N 1
ATOM 1213 C CA . PRO A 1 161 ? 18.211 -7.222 -2.275 1.00 65.75 161 PRO A CA 1
ATOM 1214 C C . PRO A 1 161 ? 17.285 -6.702 -1.182 1.00 65.75 161 PRO A C 1
ATOM 1216 O O . PRO A 1 161 ? 16.100 -6.470 -1.433 1.00 65.75 161 PRO A O 1
ATOM 1219 N N . SER A 1 162 ? 17.831 -6.510 0.017 1.00 72.44 162 SER A N 1
ATOM 1220 C CA . SER A 1 162 ? 17.100 -5.869 1.107 1.00 72.44 162 SER A CA 1
ATOM 1221 C C . SER A 1 162 ? 16.610 -4.505 0.646 1.00 72.44 162 SER A C 1
ATOM 1223 O O . SER A 1 162 ? 17.369 -3.726 0.065 1.00 72.44 162 SER A O 1
ATOM 1225 N N . LEU A 1 163 ? 15.342 -4.220 0.914 1.00 77.06 163 LEU A N 1
ATOM 1226 C CA . LEU A 1 163 ? 14.814 -2.875 0.744 1.00 77.06 163 LEU A CA 1
ATOM 1227 C C . LEU A 1 163 ? 15.472 -1.926 1.751 1.00 77.06 163 LEU A C 1
ATOM 1229 O O . LEU A 1 163 ? 15.912 -2.359 2.820 1.00 77.06 163 LEU A O 1
ATOM 1233 N N . ASP A 1 164 ? 15.530 -0.638 1.412 1.00 77.12 164 ASP A N 1
ATOM 1234 C CA . ASP A 1 164 ? 15.928 0.384 2.377 1.00 77.12 164 ASP A CA 1
ATOM 1235 C C . ASP A 1 164 ? 14.845 0.500 3.458 1.00 77.12 164 ASP A C 1
ATOM 1237 O O . ASP A 1 164 ? 13.675 0.772 3.172 1.00 77.12 164 ASP A O 1
ATOM 1241 N N . ASN A 1 165 ? 15.243 0.283 4.710 1.00 79.88 165 ASN A N 1
ATOM 1242 C CA . ASN A 1 165 ? 14.349 0.329 5.859 1.00 79.88 165 ASN A CA 1
ATOM 1243 C C . ASN A 1 165 ? 13.696 1.708 6.035 1.00 79.88 165 ASN A C 1
ATOM 1245 O O . ASN A 1 165 ? 12.573 1.772 6.536 1.00 79.88 165 ASN A O 1
ATOM 1249 N N . ALA A 1 166 ? 14.359 2.799 5.629 1.00 86.38 166 ALA A N 1
ATOM 1250 C CA . ALA A 1 166 ? 13.805 4.148 5.742 1.00 86.38 166 ALA A CA 1
ATOM 1251 C C . ALA A 1 166 ? 12.633 4.362 4.770 1.00 86.38 166 ALA A C 1
ATOM 1253 O O . ALA A 1 166 ? 11.549 4.761 5.200 1.00 86.38 166 ALA A O 1
ATOM 1254 N N . ASP A 1 167 ? 12.821 4.008 3.496 1.00 85.12 167 ASP A N 1
ATOM 1255 C CA . ASP A 1 167 ? 11.788 4.108 2.457 1.00 85.12 167 ASP A CA 1
ATOM 1256 C C . ASP A 1 167 ? 10.594 3.193 2.771 1.00 85.12 167 ASP A C 1
ATOM 1258 O O . ASP A 1 167 ? 9.435 3.605 2.673 1.00 85.12 167 ASP A O 1
ATOM 1262 N N . VAL A 1 168 ? 10.862 1.956 3.213 1.00 87.94 168 VAL A N 1
ATOM 1263 C CA . VAL A 1 168 ? 9.811 1.014 3.634 1.00 87.94 168 VAL A CA 1
ATOM 1264 C C . VAL A 1 168 ? 9.026 1.581 4.812 1.00 87.94 168 VAL A C 1
ATOM 1266 O O . VAL A 1 168 ? 7.794 1.548 4.797 1.00 87.94 168 VAL A O 1
ATOM 1269 N N . ARG A 1 169 ? 9.716 2.123 5.822 1.00 91.19 169 ARG A N 1
ATOM 1270 C CA . ARG A 1 169 ? 9.080 2.746 6.985 1.00 91.19 169 ARG A CA 1
ATOM 1271 C C . ARG A 1 169 ? 8.185 3.910 6.572 1.00 91.19 169 ARG A C 1
ATOM 1273 O O . ARG A 1 169 ? 7.035 3.964 7.002 1.00 91.19 169 ARG A O 1
ATOM 1280 N N . GLU A 1 170 ? 8.680 4.831 5.749 1.00 91.50 170 GLU A N 1
ATOM 1281 C CA . GLU A 1 170 ? 7.886 5.970 5.281 1.00 91.50 170 GLU A CA 1
ATOM 1282 C C . GLU A 1 170 ? 6.639 5.503 4.518 1.00 91.50 170 GLU A C 1
ATOM 1284 O O . GLU A 1 170 ? 5.526 5.961 4.796 1.00 91.50 170 GLU A O 1
ATOM 1289 N N . TRP A 1 171 ? 6.811 4.538 3.611 1.00 93.06 171 TRP A N 1
ATOM 1290 C CA . TRP A 1 171 ? 5.722 3.976 2.821 1.00 93.06 171 TRP A CA 1
ATOM 1291 C C . TRP A 1 171 ? 4.643 3.324 3.695 1.00 93.06 171 TRP A C 1
ATOM 1293 O O . TRP A 1 171 ? 3.457 3.632 3.547 1.00 93.06 171 TRP A O 1
ATOM 1303 N N . VAL A 1 172 ? 5.048 2.485 4.654 1.00 93.81 172 VAL A N 1
ATOM 1304 C CA . VAL A 1 172 ? 4.155 1.846 5.635 1.00 93.81 172 VAL A CA 1
ATOM 1305 C C . VAL A 1 172 ? 3.363 2.892 6.405 1.00 93.81 172 VAL A C 1
ATOM 1307 O O . VAL A 1 172 ? 2.145 2.777 6.539 1.00 93.81 172 VAL A O 1
ATOM 1310 N N . LEU A 1 173 ? 4.034 3.931 6.901 1.00 94.50 173 LEU A N 1
ATOM 1311 C CA . LEU A 1 173 ? 3.385 4.986 7.673 1.00 94.50 173 LEU A CA 1
ATOM 1312 C C . LEU A 1 173 ? 2.422 5.834 6.816 1.00 94.50 173 LEU A C 1
ATOM 1314 O O . LEU A 1 173 ? 1.605 6.577 7.366 1.00 94.50 173 LEU A O 1
ATOM 1318 N N . GLY A 1 174 ? 2.478 5.731 5.485 1.00 94.25 174 GLY A N 1
ATOM 1319 C CA . GLY A 1 174 ? 1.500 6.297 4.551 1.00 94.25 174 GLY A CA 1
ATOM 1320 C C . GLY A 1 174 ? 0.258 5.423 4.312 1.00 94.25 174 GLY A C 1
ATOM 1321 O O . GLY A 1 174 ? -0.751 5.913 3.788 1.00 94.25 174 GLY A O 1
ATOM 1322 N N . LEU A 1 175 ? 0.281 4.145 4.703 1.00 95.75 175 LEU A N 1
ATOM 1323 C CA . LEU A 1 175 ? -0.829 3.211 4.483 1.00 95.75 175 LEU A CA 1
ATOM 1324 C C . LEU A 1 175 ? -2.119 3.572 5.236 1.00 95.75 175 LEU A C 1
ATOM 1326 O O . LEU A 1 175 ? -3.171 3.486 4.606 1.00 95.75 175 LEU A O 1
ATOM 1330 N N . PRO A 1 176 ? -2.108 4.040 6.500 1.00 95.44 176 PRO A N 1
ATOM 1331 C CA . PRO A 1 176 ? -3.338 4.448 7.189 1.00 95.44 176 PRO A CA 1
ATOM 1332 C C . PRO A 1 176 ? -4.118 5.526 6.430 1.00 95.44 176 PRO A C 1
ATOM 1334 O O . PRO A 1 176 ? -5.325 5.411 6.214 1.00 95.44 176 PRO A O 1
ATOM 1337 N N . ARG A 1 177 ? -3.402 6.540 5.927 1.00 94.12 177 ARG A N 1
ATOM 1338 C CA . ARG A 1 177 ? -3.978 7.576 5.064 1.00 94.12 177 ARG A CA 1
ATOM 1339 C C . ARG A 1 177 ? -4.493 6.986 3.752 1.00 94.12 177 ARG A C 1
ATOM 1341 O O . ARG A 1 177 ? -5.558 7.370 3.284 1.00 94.12 177 ARG A O 1
ATOM 1348 N N . THR A 1 178 ? -3.768 6.039 3.167 1.00 93.75 178 THR A N 1
ATOM 1349 C CA . THR A 1 178 ? -4.189 5.373 1.927 1.00 93.75 178 THR A CA 1
ATOM 1350 C C . THR A 1 178 ? -5.473 4.556 2.121 1.00 93.75 178 THR A C 1
ATOM 1352 O O . THR A 1 178 ? -6.382 4.652 1.297 1.00 93.75 178 THR A O 1
ATOM 1355 N N . ALA A 1 179 ? -5.601 3.820 3.232 1.00 94.75 179 ALA A N 1
ATOM 1356 C CA . ALA A 1 179 ? -6.834 3.124 3.606 1.00 94.75 179 ALA A CA 1
ATOM 1357 C C . ALA A 1 179 ? -7.996 4.105 3.789 1.00 94.75 179 ALA A C 1
ATOM 1359 O O . ALA A 1 179 ? -9.106 3.834 3.334 1.00 94.75 179 ALA A O 1
ATOM 1360 N N . TRP A 1 180 ? -7.739 5.261 4.407 1.00 93.69 180 TRP A N 1
ATOM 1361 C CA . TRP A 1 180 ? -8.736 6.317 4.535 1.00 93.69 180 TRP A CA 1
ATOM 1362 C C . TRP A 1 180 ? -9.206 6.842 3.172 1.00 93.69 180 TRP A C 1
ATOM 1364 O O . TRP A 1 180 ? -10.405 6.985 2.937 1.00 93.69 180 TRP A O 1
ATOM 1374 N N . GLU A 1 181 ? -8.271 7.161 2.275 1.00 92.19 181 GLU A N 1
ATOM 1375 C CA . GLU A 1 181 ? -8.569 7.716 0.949 1.00 92.19 181 GLU A CA 1
ATOM 1376 C C . GLU A 1 181 ? -9.381 6.751 0.075 1.00 92.19 181 GLU A C 1
ATOM 1378 O O . GLU A 1 181 ? -10.253 7.194 -0.682 1.00 92.19 181 GLU A O 1
ATOM 1383 N N . PHE A 1 182 ? -9.115 5.445 0.186 1.00 93.25 182 PHE A N 1
ATOM 1384 C CA . PHE A 1 182 ? -9.934 4.412 -0.443 1.00 93.25 182 PHE A CA 1
ATOM 1385 C C . PHE A 1 182 ? -11.309 4.311 0.228 1.00 93.25 182 PHE A C 1
ATOM 1387 O O . PHE A 1 182 ? -12.326 4.526 -0.440 1.00 93.25 182 PHE A O 1
ATOM 1394 N N . GLY A 1 183 ? -11.342 4.057 1.539 1.00 92.88 183 GLY A N 1
ATOM 1395 C CA . GLY A 1 183 ? -12.549 3.992 2.363 1.00 92.88 183 GLY A CA 1
ATOM 1396 C C . GLY A 1 183 ? -13.709 3.237 1.705 1.00 92.88 183 GLY A C 1
ATOM 1397 O O . GLY A 1 183 ? -13.527 2.202 1.061 1.00 92.88 183 GLY A O 1
ATOM 1398 N N . GLU A 1 184 ? -14.914 3.798 1.825 1.00 94.31 184 GLU A N 1
ATOM 1399 C CA . GLU A 1 184 ? -16.138 3.282 1.189 1.00 94.31 184 GLU A CA 1
ATOM 1400 C C . GLU A 1 184 ? -16.140 3.409 -0.347 1.00 94.31 184 GLU A C 1
ATOM 1402 O O . GLU A 1 184 ? -16.918 2.752 -1.033 1.00 94.31 184 GLU A O 1
ATOM 1407 N N . LYS A 1 185 ? -15.273 4.263 -0.908 1.00 92.00 185 LYS A N 1
ATOM 1408 C CA . LYS A 1 185 ? -15.259 4.594 -2.343 1.00 92.00 185 LYS A CA 1
ATOM 1409 C C . LYS A 1 185 ? -14.432 3.612 -3.177 1.00 92.00 185 LYS A C 1
ATOM 1411 O O . LYS A 1 185 ? -14.562 3.615 -4.399 1.00 92.00 185 LYS A O 1
ATOM 1416 N N . ASP A 1 186 ? -13.560 2.829 -2.547 1.00 94.06 186 ASP A N 1
ATOM 1417 C CA . ASP A 1 186 ? -12.788 1.749 -3.169 1.00 94.06 186 ASP A CA 1
ATOM 1418 C C . ASP A 1 186 ? -12.560 0.630 -2.146 1.00 94.06 186 ASP A C 1
ATOM 1420 O O . ASP A 1 186 ? -11.487 0.500 -1.559 1.00 94.06 186 ASP A O 1
ATOM 1424 N N . LEU A 1 187 ? -13.595 -0.186 -1.932 1.00 96.81 187 LEU A N 1
ATOM 1425 C CA . LEU A 1 187 ? -13.574 -1.283 -0.959 1.00 96.81 187 LEU A CA 1
ATOM 1426 C C . LEU A 1 187 ? -12.402 -2.243 -1.188 1.00 96.81 187 LEU A C 1
ATOM 1428 O O . LEU A 1 187 ? -11.746 -2.655 -0.236 1.00 96.81 187 LEU A O 1
ATOM 1432 N N . ARG A 1 188 ? -12.087 -2.536 -2.456 1.00 97.00 188 ARG A N 1
ATOM 1433 C CA . ARG A 1 188 ? -10.962 -3.402 -2.825 1.00 97.00 188 ARG A CA 1
ATOM 1434 C C . ARG A 1 188 ? -9.618 -2.764 -2.470 1.00 97.00 188 ARG A C 1
ATOM 1436 O O . ARG A 1 188 ? -8.716 -3.456 -2.016 1.00 97.00 188 ARG A O 1
ATOM 1443 N N . GLY A 1 189 ? -9.465 -1.456 -2.684 1.00 96.06 189 GLY A N 1
ATOM 1444 C CA . GLY A 1 189 ? -8.276 -0.719 -2.254 1.00 96.06 189 GLY A CA 1
ATOM 1445 C C . GLY A 1 189 ? -8.101 -0.747 -0.735 1.00 96.06 189 GLY A C 1
ATOM 1446 O O . GLY A 1 189 ? -7.010 -1.045 -0.250 1.00 96.06 189 GLY A O 1
ATOM 1447 N N . THR A 1 190 ? -9.183 -0.510 0.009 1.00 97.38 190 THR A N 1
ATOM 1448 C CA . THR A 1 190 ? -9.197 -0.594 1.477 1.00 97.38 190 THR A CA 1
ATOM 1449 C C . THR A 1 190 ? -8.801 -1.988 1.959 1.00 97.38 190 THR A C 1
ATOM 1451 O O . THR A 1 190 ? -7.910 -2.112 2.796 1.00 97.38 190 THR A O 1
ATOM 1454 N N . GLU A 1 191 ? -9.397 -3.038 1.391 1.00 98.31 191 GLU A N 1
ATOM 1455 C CA . GLU A 1 191 ? -9.079 -4.433 1.708 1.00 98.31 191 GLU A CA 1
ATOM 1456 C C . GLU A 1 191 ? -7.595 -4.752 1.488 1.00 98.31 191 GLU A C 1
ATOM 1458 O O . GLU A 1 191 ? -6.948 -5.301 2.376 1.00 98.31 191 GLU A O 1
ATOM 1463 N N . ILE A 1 192 ? -7.032 -4.355 0.341 1.00 98.19 192 ILE A N 1
ATOM 1464 C CA . ILE A 1 192 ? -5.611 -4.560 0.026 1.00 98.19 192 ILE A CA 1
ATOM 1465 C C . ILE A 1 192 ? -4.721 -3.925 1.096 1.00 98.19 192 ILE A C 1
ATOM 1467 O O . ILE A 1 192 ? -3.801 -4.577 1.588 1.00 98.19 192 ILE A O 1
ATOM 1471 N N . VAL A 1 193 ? -4.993 -2.675 1.483 1.00 97.81 193 VAL A N 1
ATOM 1472 C CA . VAL A 1 193 ? -4.192 -1.986 2.505 1.00 97.81 193 VAL A CA 1
ATOM 1473 C C . VAL A 1 193 ? -4.293 -2.695 3.855 1.00 97.81 193 VAL A C 1
ATOM 1475 O O . VAL A 1 193 ? -3.269 -2.936 4.493 1.00 97.81 193 VAL A O 1
ATOM 1478 N N . LEU A 1 194 ? -5.504 -3.069 4.278 1.00 98.19 194 LEU A N 1
ATOM 1479 C CA . LEU A 1 194 ? -5.718 -3.774 5.543 1.00 98.19 194 LEU A CA 1
ATOM 1480 C C . LEU A 1 194 ? -5.021 -5.142 5.556 1.00 98.19 194 LEU A C 1
ATOM 1482 O O . LEU A 1 194 ? -4.362 -5.482 6.536 1.00 98.19 194 LEU A O 1
ATOM 1486 N N . LEU A 1 195 ? -5.087 -5.904 4.460 1.00 98.25 195 LEU A N 1
ATOM 1487 C CA . LEU A 1 195 ? -4.383 -7.182 4.333 1.00 98.25 195 LEU A CA 1
ATOM 1488 C C . LEU A 1 195 ? -2.863 -7.008 4.389 1.00 98.25 195 LEU A C 1
ATOM 1490 O O . LEU A 1 195 ? -2.191 -7.807 5.040 1.00 98.25 195 LEU A O 1
ATOM 1494 N N . ILE A 1 196 ? -2.312 -5.975 3.742 1.00 97.38 196 ILE A N 1
ATOM 1495 C CA . ILE A 1 196 ? -0.878 -5.668 3.821 1.00 97.38 196 ILE A CA 1
ATOM 1496 C C . ILE A 1 196 ? -0.490 -5.414 5.279 1.00 97.38 196 ILE A C 1
ATOM 1498 O O . ILE A 1 196 ? 0.385 -6.109 5.792 1.00 97.38 196 ILE A O 1
ATOM 1502 N N . LEU A 1 197 ? -1.182 -4.495 5.962 1.00 96.62 197 LEU A N 1
ATOM 1503 C CA . LEU A 1 197 ? -0.922 -4.178 7.369 1.00 96.62 197 LEU A CA 1
ATOM 1504 C C . LEU A 1 197 ? -1.008 -5.431 8.252 1.00 96.62 197 LEU A C 1
ATOM 1506 O O . LEU A 1 197 ? -0.072 -5.720 8.995 1.00 96.62 197 LEU A O 1
ATOM 1510 N N . LEU A 1 198 ? -2.065 -6.237 8.103 1.00 96.62 198 LEU A N 1
ATOM 1511 C CA . LEU A 1 198 ? -2.241 -7.479 8.860 1.00 96.62 198 LEU A CA 1
ATOM 1512 C C . LEU A 1 198 ? -1.057 -8.437 8.675 1.00 96.62 198 LEU A C 1
ATOM 1514 O O . LEU A 1 198 ? -0.522 -8.967 9.649 1.00 96.62 198 LEU A O 1
ATOM 1518 N N . ARG A 1 199 ? -0.634 -8.677 7.428 1.00 96.00 199 ARG A N 1
ATOM 1519 C CA . ARG A 1 199 ? 0.460 -9.616 7.134 1.00 96.00 199 ARG A CA 1
ATOM 1520 C C . ARG A 1 199 ? 1.806 -9.102 7.619 1.00 96.00 199 ARG A C 1
ATOM 1522 O O . ARG A 1 199 ? 2.608 -9.898 8.102 1.00 96.00 199 ARG A O 1
ATOM 1529 N N . MET A 1 200 ? 2.050 -7.800 7.520 1.00 93.19 200 MET A N 1
ATOM 1530 C CA . MET A 1 200 ? 3.268 -7.193 8.048 1.00 93.19 200 MET A CA 1
ATOM 1531 C C . MET A 1 200 ? 3.315 -7.257 9.584 1.00 93.19 200 MET A C 1
ATOM 1533 O O . MET A 1 200 ? 4.359 -7.606 10.135 1.00 93.19 200 MET A O 1
ATOM 1537 N N . ASN A 1 201 ? 2.184 -7.038 10.270 1.00 91.12 201 ASN A N 1
ATOM 1538 C CA . ASN A 1 201 ? 2.069 -7.197 11.727 1.00 91.12 201 ASN A CA 1
ATOM 1539 C C . ASN A 1 201 ? 2.344 -8.635 12.169 1.00 91.12 201 ASN A C 1
ATOM 1541 O O . ASN A 1 201 ? 3.165 -8.876 13.050 1.00 91.12 201 ASN A O 1
ATOM 1545 N N . GLN A 1 202 ? 1.696 -9.607 11.519 1.00 90.94 202 GLN A N 1
ATOM 1546 C CA . GLN A 1 202 ? 1.855 -11.033 11.831 1.00 90.94 202 GLN A CA 1
ATOM 1547 C C . GLN A 1 202 ? 3.303 -11.514 11.675 1.00 90.94 202 GLN A C 1
ATOM 1549 O O . GLN A 1 202 ? 3.736 -12.420 12.384 1.00 90.94 202 GLN A O 1
ATOM 1554 N N . ARG A 1 203 ? 4.058 -10.898 10.760 1.00 90.62 203 ARG A N 1
ATOM 1555 C CA . ARG A 1 203 ? 5.476 -11.188 10.518 1.00 90.62 203 ARG A CA 1
ATOM 1556 C C . ARG A 1 203 ? 6.432 -10.295 11.310 1.00 90.62 203 ARG A C 1
ATOM 1558 O O . ARG A 1 203 ? 7.637 -10.482 11.197 1.00 90.62 203 ARG A O 1
ATOM 1565 N N . LYS A 1 204 ? 5.910 -9.353 12.105 1.00 89.06 204 LYS A N 1
ATOM 1566 C CA . LYS A 1 204 ? 6.684 -8.407 12.922 1.00 89.06 204 LYS A CA 1
ATOM 1567 C C . LYS A 1 204 ? 7.722 -7.630 12.101 1.00 89.06 204 LYS A C 1
ATOM 1569 O O . LYS A 1 204 ? 8.875 -7.515 12.496 1.00 89.06 204 LYS A O 1
ATOM 1574 N N . LEU A 1 205 ? 7.304 -7.090 10.953 1.00 88.75 205 LEU A N 1
ATOM 1575 C CA . LEU A 1 205 ? 8.191 -6.356 10.031 1.00 88.75 205 LEU A CA 1
ATOM 1576 C C . LEU A 1 205 ? 8.472 -4.905 10.452 1.00 88.75 205 LEU A C 1
ATOM 1578 O O . LEU A 1 205 ? 8.984 -4.123 9.655 1.00 88.75 205 LEU A O 1
ATOM 1582 N N . TYR A 1 206 ? 8.109 -4.534 11.676 1.00 85.06 206 TYR A N 1
ATOM 1583 C CA . TYR A 1 206 ? 8.229 -3.181 12.198 1.00 85.06 206 TYR A CA 1
ATOM 1584 C C . TYR A 1 206 ? 9.163 -3.168 13.395 1.00 85.06 206 TYR A C 1
ATOM 1586 O O . TYR A 1 206 ? 9.095 -4.047 14.256 1.00 85.06 206 TYR A O 1
ATOM 1594 N N . ASP A 1 207 ? 9.993 -2.136 13.480 1.00 88.62 207 ASP A N 1
ATOM 1595 C CA . ASP A 1 207 ? 10.573 -1.750 14.753 1.00 88.62 207 ASP A CA 1
ATOM 1596 C C . ASP A 1 207 ? 9.504 -1.075 15.625 1.00 88.62 207 ASP A C 1
ATOM 1598 O O . ASP A 1 207 ? 8.480 -0.582 15.140 1.00 88.62 207 ASP A O 1
ATOM 1602 N N . LYS A 1 208 ? 9.761 -1.027 16.932 1.00 87.62 208 LYS A N 1
ATOM 1603 C CA . LYS A 1 208 ? 8.829 -0.459 17.912 1.00 87.62 208 LYS A CA 1
ATOM 1604 C C . LYS A 1 208 ? 8.412 0.975 17.559 1.00 87.62 208 LYS A C 1
ATOM 1606 O O . LYS A 1 208 ? 7.231 1.292 17.606 1.00 87.62 208 LYS A O 1
ATOM 1611 N N . SER A 1 209 ? 9.355 1.807 17.104 1.00 90.81 209 SER A N 1
ATOM 1612 C CA . SER A 1 209 ? 9.062 3.208 16.770 1.00 90.81 209 SER A CA 1
ATOM 1613 C C . SER A 1 209 ? 8.112 3.358 15.576 1.00 90.81 209 SER A C 1
ATOM 1615 O O . SER A 1 209 ? 7.266 4.252 15.566 1.00 90.81 209 SER A O 1
ATOM 1617 N N . THR A 1 210 ? 8.215 2.477 14.575 1.00 91.38 210 THR A N 1
ATOM 1618 C CA . THR A 1 210 ? 7.276 2.454 13.445 1.00 91.38 210 THR A CA 1
ATOM 1619 C C . THR A 1 210 ? 5.914 1.937 13.879 1.00 91.38 210 THR A C 1
ATOM 1621 O O . THR A 1 210 ? 4.904 2.460 13.415 1.00 91.38 210 THR A O 1
ATOM 1624 N N . LEU A 1 211 ? 5.870 0.949 14.776 1.00 91.19 211 LEU A N 1
ATOM 1625 C CA . LEU A 1 211 ? 4.616 0.413 15.295 1.00 91.19 211 LEU A CA 1
ATOM 1626 C C . LEU A 1 211 ? 3.820 1.470 16.072 1.00 91.19 211 LEU A C 1
ATOM 1628 O O . LEU A 1 211 ? 2.639 1.654 15.782 1.00 91.19 211 LEU A O 1
ATOM 1632 N N . ASP A 1 212 ? 4.463 2.195 16.989 1.00 91.50 212 ASP A N 1
ATOM 1633 C CA . ASP A 1 212 ? 3.812 3.251 17.775 1.00 91.50 212 ASP A CA 1
ATOM 1634 C C . ASP A 1 212 ? 3.266 4.360 16.850 1.00 91.50 212 ASP A C 1
ATOM 1636 O O . ASP A 1 212 ? 2.087 4.714 16.906 1.00 91.50 212 ASP A O 1
ATOM 1640 N N . ALA A 1 213 ? 4.075 4.823 15.889 1.00 93.62 213 ALA A N 1
ATOM 1641 C CA . ALA A 1 213 ? 3.642 5.822 14.908 1.00 93.62 213 ALA A CA 1
ATOM 1642 C C . ALA A 1 213 ? 2.510 5.319 13.990 1.00 93.62 213 ALA A C 1
ATOM 1644 O O . ALA A 1 213 ? 1.663 6.097 13.543 1.00 93.62 213 ALA A O 1
ATOM 1645 N N . LEU A 1 214 ? 2.488 4.023 13.671 1.00 93.44 214 LEU A N 1
ATOM 1646 C CA . LEU A 1 214 ? 1.432 3.414 12.867 1.00 93.44 214 LEU A CA 1
ATOM 1647 C C . LEU A 1 214 ? 0.107 3.363 13.640 1.00 93.44 214 LEU A C 1
ATOM 1649 O O . LEU A 1 214 ? -0.939 3.646 13.052 1.00 93.44 214 LEU A O 1
ATOM 1653 N N . GLN A 1 215 ? 0.152 3.052 14.940 1.00 92.81 215 GLN A N 1
ATOM 1654 C CA . GLN A 1 215 ? -1.022 3.052 15.817 1.00 92.81 215 GLN A CA 1
ATOM 1655 C C . GLN A 1 215 ? -1.666 4.443 15.886 1.00 92.81 215 GLN A C 1
ATOM 1657 O O . GLN A 1 215 ? -2.867 4.564 15.642 1.00 92.81 215 GLN A O 1
ATOM 1662 N N . GLU A 1 216 ? -0.870 5.494 16.105 1.00 93.69 216 GLU A N 1
ATOM 1663 C CA . GLU A 1 216 ? -1.345 6.888 16.114 1.00 93.69 216 GLU A CA 1
ATOM 1664 C C . GLU A 1 216 ? -2.008 7.278 14.783 1.00 93.69 216 GLU A C 1
ATOM 1666 O O . GLU A 1 216 ? -3.109 7.833 14.745 1.00 93.69 216 GLU A O 1
ATOM 1671 N N . ARG A 1 217 ? -1.378 6.932 13.652 1.00 95.00 217 ARG A N 1
ATOM 1672 C CA . ARG A 1 217 ? -1.889 7.269 12.311 1.00 95.00 217 ARG A CA 1
ATOM 1673 C C . ARG A 1 217 ? -3.156 6.510 11.918 1.00 95.00 217 ARG A C 1
ATOM 1675 O O . ARG A 1 217 ? -3.826 6.924 10.970 1.00 95.00 217 ARG A O 1
ATOM 1682 N N . LEU A 1 218 ? -3.485 5.418 12.606 1.00 95.00 218 LEU A N 1
ATOM 1683 C CA . LEU A 1 218 ? -4.711 4.649 12.385 1.00 95.00 218 LEU A CA 1
ATOM 1684 C C . LEU A 1 218 ? -5.895 5.149 13.210 1.00 95.00 218 LEU A C 1
ATOM 1686 O O . LEU A 1 218 ? -7.028 4.866 12.827 1.00 95.00 218 LEU A O 1
ATOM 1690 N N . VAL A 1 219 ? -5.673 5.942 14.265 1.00 95.06 219 VAL A N 1
ATOM 1691 C CA . VAL A 1 219 ? -6.758 6.527 15.074 1.00 95.06 219 VAL A CA 1
ATOM 1692 C C . VAL A 1 219 ? -7.811 7.231 14.206 1.00 95.06 219 VAL A C 1
ATOM 1694 O O . VAL A 1 219 ? -8.992 6.888 14.342 1.00 95.06 219 VAL A O 1
ATOM 1697 N N . PRO A 1 220 ? -7.436 8.108 13.243 1.00 95.38 220 PRO A N 1
ATOM 1698 C CA . PRO A 1 220 ? -8.404 8.771 12.378 1.00 95.38 220 PRO A CA 1
ATOM 1699 C C . PRO A 1 220 ? -9.345 7.781 11.676 1.00 95.38 220 PRO A C 1
ATOM 1701 O O . PRO A 1 220 ? -10.545 8.041 11.573 1.00 95.38 220 PRO A O 1
ATOM 1704 N N . PHE A 1 221 ? -8.840 6.626 11.229 1.00 96.12 221 PHE A N 1
ATOM 1705 C CA . PHE A 1 221 ? -9.632 5.634 10.495 1.00 96.12 221 PHE A CA 1
ATOM 1706 C C . PHE A 1 221 ? -10.918 5.219 11.238 1.00 96.12 221 PHE A C 1
ATOM 1708 O O . PHE A 1 221 ? -11.926 4.911 10.596 1.00 96.12 221 PHE A O 1
ATOM 1715 N N . PHE A 1 222 ? -10.905 5.294 12.574 1.00 95.88 222 PHE A N 1
ATOM 1716 C CA . PHE A 1 222 ? -12.053 5.053 13.448 1.00 95.88 222 PHE A CA 1
ATOM 1717 C C . PHE A 1 222 ? -12.719 6.340 13.927 1.00 95.88 222 PHE A C 1
ATOM 1719 O O . PHE A 1 222 ? -13.941 6.458 13.836 1.00 95.88 222 PHE A O 1
ATOM 1726 N N . THR A 1 223 ? -11.948 7.310 14.421 1.00 95.25 223 THR A N 1
ATOM 1727 C CA . THR A 1 223 ? -12.477 8.577 14.947 1.00 95.25 223 THR A CA 1
ATOM 1728 C C . THR A 1 223 ? -11.513 9.726 14.744 1.00 95.25 223 THR A C 1
ATOM 1730 O O . THR A 1 223 ? -10.308 9.557 14.888 1.00 95.25 223 THR A O 1
ATOM 1733 N N . PHE A 1 224 ? -12.041 10.925 14.536 1.00 93.19 224 PHE A N 1
ATOM 1734 C CA . PHE A 1 224 ? -11.247 12.148 14.512 1.00 93.19 224 PHE A CA 1
ATOM 1735 C C . PHE A 1 224 ? -12.047 13.312 15.087 1.00 93.19 224 PHE A C 1
ATOM 1737 O O . PHE A 1 224 ? -13.271 13.365 14.951 1.00 93.19 224 PHE A O 1
ATOM 1744 N N . ASP A 1 225 ? -11.358 14.263 15.708 1.00 91.75 225 ASP A N 1
ATOM 1745 C CA . ASP A 1 225 ? -12.001 15.444 16.268 1.00 91.75 225 ASP A CA 1
ATOM 1746 C C . ASP A 1 225 ? -12.081 16.573 15.243 1.00 91.75 225 ASP A C 1
ATOM 1748 O O . ASP A 1 225 ? -11.107 16.950 14.589 1.00 91.75 225 ASP A O 1
ATOM 1752 N N . HIS A 1 226 ? -13.277 17.136 15.108 1.00 91.00 226 HIS A N 1
ATOM 1753 C CA . HIS A 1 226 ? -13.538 18.296 14.276 1.00 91.00 226 HIS A CA 1
ATOM 1754 C C . HIS A 1 226 ? -13.881 19.492 15.163 1.00 91.00 226 HIS A C 1
ATOM 1756 O O . HIS A 1 226 ? -14.850 19.448 15.923 1.00 91.00 226 HIS A O 1
ATOM 1762 N N . ALA A 1 227 ? -13.161 20.604 14.987 1.00 89.00 227 ALA A N 1
ATOM 1763 C CA . ALA A 1 227 ? -13.218 21.790 15.853 1.00 89.00 227 ALA A CA 1
ATOM 1764 C C . ALA A 1 227 ? -14.636 22.303 16.188 1.00 89.00 227 ALA A C 1
ATOM 1766 O O . ALA A 1 227 ? -14.854 22.847 17.262 1.00 89.00 227 ALA A O 1
ATOM 1767 N N . LYS A 1 228 ? -15.610 22.130 15.282 1.00 92.38 228 LYS A N 1
ATOM 1768 C CA . LYS A 1 228 ? -17.011 22.557 15.486 1.00 92.38 228 LYS A CA 1
ATOM 1769 C C . LYS A 1 228 ? -18.007 21.431 15.769 1.00 92.38 228 LYS A C 1
ATOM 1771 O O . LYS A 1 228 ? -19.126 21.712 16.172 1.00 92.38 228 LYS A O 1
ATOM 1776 N N . ARG A 1 229 ? -17.658 20.180 15.456 1.00 88.94 229 ARG A N 1
ATOM 1777 C CA . ARG A 1 229 ? -18.600 19.040 15.487 1.00 88.94 229 ARG A CA 1
ATOM 1778 C C . ARG A 1 229 ? -18.261 18.033 16.587 1.00 88.94 229 ARG A C 1
ATOM 1780 O O . ARG A 1 229 ? -19.006 17.078 16.764 1.00 88.94 229 ARG A O 1
ATOM 1787 N N . GLY A 1 230 ? -17.166 18.254 17.315 1.00 91.88 230 GLY A N 1
ATOM 1788 C CA . GLY A 1 230 ? -16.627 17.280 18.254 1.00 91.88 230 GLY A CA 1
ATOM 1789 C C . GLY A 1 230 ? -16.079 16.058 17.521 1.00 91.88 230 GLY A C 1
ATOM 1790 O O . GLY A 1 230 ? -15.668 16.155 16.361 1.00 91.88 230 GLY A O 1
ATOM 1791 N N . THR A 1 231 ? -16.085 14.912 18.194 1.00 91.75 231 THR A N 1
ATOM 1792 C CA . THR A 1 231 ? -15.612 13.654 17.613 1.00 91.75 231 THR A CA 1
ATOM 1793 C C . THR A 1 231 ? -16.558 13.146 16.529 1.00 91.75 231 THR A C 1
ATOM 1795 O O . THR A 1 231 ? -17.744 12.932 16.776 1.00 91.75 231 THR A O 1
ATOM 1798 N N . ILE A 1 232 ? -16.014 12.887 15.345 1.00 93.62 232 ILE A N 1
ATOM 1799 C CA . ILE A 1 232 ? -16.704 12.302 14.195 1.00 93.62 232 ILE A CA 1
ATOM 1800 C C . ILE A 1 232 ? -16.165 10.887 13.959 1.00 93.62 232 ILE A C 1
ATOM 1802 O O . ILE A 1 232 ? -14.986 10.611 14.184 1.00 93.62 232 ILE A O 1
ATOM 1806 N N . THR A 1 233 ? -17.023 9.984 13.483 1.00 94.12 233 THR A N 1
ATOM 1807 C CA . THR A 1 233 ? -16.615 8.645 13.049 1.00 94.12 233 THR A CA 1
ATOM 1808 C C . THR A 1 233 ? -15.831 8.703 11.738 1.00 94.12 233 THR A C 1
ATOM 1810 O O . THR A 1 233 ? -16.248 9.354 10.775 1.00 94.12 233 THR A O 1
ATOM 1813 N N . GLY A 1 234 ? -14.717 7.987 11.694 1.00 94.06 234 GLY A N 1
ATOM 1814 C CA . GLY A 1 234 ? -13.886 7.781 10.520 1.00 94.06 234 GLY A CA 1
ATOM 1815 C C . GLY A 1 234 ? -14.518 6.842 9.483 1.00 94.06 234 GLY A C 1
ATOM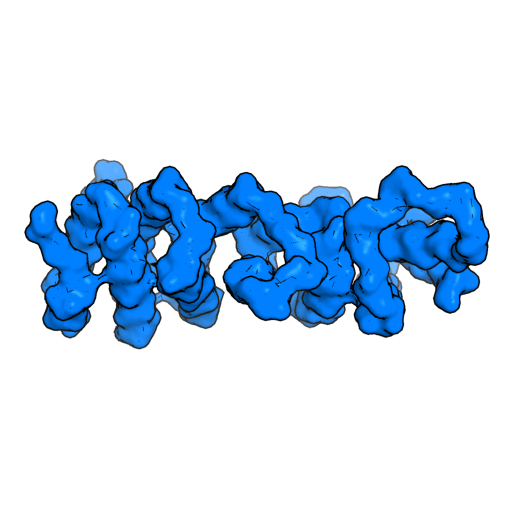 1816 O O . GLY A 1 234 ? -15.661 6.403 9.632 1.00 94.06 234 GLY A O 1
ATOM 1817 N N . PRO A 1 235 ? -13.787 6.531 8.400 1.00 95.25 235 PRO A N 1
ATOM 1818 C CA . PRO A 1 235 ? -14.268 5.706 7.291 1.00 95.25 235 PRO A CA 1
ATOM 1819 C C . PRO A 1 235 ? -14.665 4.276 7.683 1.00 95.25 235 PRO A C 1
ATOM 1821 O O . PRO A 1 235 ? -15.467 3.684 6.963 1.00 95.25 235 PRO A O 1
ATOM 1824 N N . TRP A 1 236 ? -14.154 3.730 8.795 1.00 96.94 236 TRP A N 1
ATOM 1825 C CA . TRP A 1 236 ? -14.460 2.365 9.241 1.00 96.94 236 TRP A CA 1
ATOM 1826 C C . TRP A 1 236 ? -15.967 2.084 9.348 1.00 96.94 236 TRP A C 1
ATOM 1828 O O . TRP A 1 236 ? -16.422 1.050 8.866 1.00 96.94 236 TRP A O 1
ATOM 1838 N N . THR A 1 237 ? -16.760 3.023 9.884 1.00 96.06 237 THR A N 1
ATOM 1839 C CA . THR A 1 237 ? -18.210 2.827 10.108 1.00 96.06 237 THR A CA 1
ATOM 1840 C C . THR A 1 237 ? -19.014 2.631 8.833 1.00 96.06 237 THR A C 1
ATOM 1842 O O . THR A 1 237 ? -20.136 2.135 8.879 1.00 96.06 237 THR A O 1
ATOM 1845 N N . LYS A 1 238 ? -18.453 3.029 7.692 1.00 96.19 238 LYS A N 1
ATOM 1846 C CA . LYS A 1 238 ? -19.108 2.950 6.386 1.00 96.19 238 LYS A CA 1
ATOM 1847 C C . LYS A 1 238 ? -18.687 1.727 5.579 1.00 96.19 238 LYS A C 1
ATOM 1849 O O . LYS A 1 238 ? -19.180 1.516 4.474 1.00 96.19 238 LYS A O 1
ATOM 1854 N N . LEU A 1 239 ? -17.739 0.944 6.090 1.00 97.25 239 LEU A N 1
ATOM 1855 C CA . LEU A 1 239 ? -17.299 -0.277 5.433 1.00 97.25 239 LEU A CA 1
ATOM 1856 C C . LEU A 1 239 ? -18.323 -1.401 5.642 1.00 97.25 239 LEU A C 1
ATOM 1858 O O . LEU A 1 239 ? -18.984 -1.426 6.678 1.00 97.25 239 LEU A O 1
ATOM 1862 N N . PRO A 1 240 ? -18.423 -2.366 4.714 1.00 97.25 240 PRO A N 1
ATOM 1863 C CA . PRO A 1 240 ? -19.173 -3.596 4.943 1.00 97.25 240 PRO A CA 1
ATOM 1864 C C . PRO A 1 240 ? -18.591 -4.423 6.099 1.00 97.25 240 PRO A C 1
ATOM 1866 O O . PRO A 1 240 ? -17.375 -4.415 6.312 1.00 97.25 240 PRO A O 1
ATOM 1869 N N . ASP A 1 241 ? -19.430 -5.223 6.762 1.00 96.31 241 ASP A N 1
ATOM 1870 C CA . ASP A 1 241 ? -19.080 -6.024 7.948 1.00 96.31 241 ASP A CA 1
ATOM 1871 C C . ASP A 1 241 ? -17.777 -6.826 7.814 1.00 96.31 241 ASP A C 1
ATOM 1873 O O . ASP A 1 241 ? -16.968 -6.864 8.739 1.00 96.31 241 ASP A O 1
ATOM 1877 N N . HIS A 1 242 ? -17.533 -7.456 6.660 1.00 97.00 242 HIS A N 1
ATOM 1878 C CA . HIS A 1 242 ? -16.321 -8.257 6.452 1.00 97.00 242 HIS A CA 1
ATOM 1879 C C . HIS A 1 242 ? -15.037 -7.409 6.476 1.00 97.00 242 HIS A C 1
ATOM 1881 O O . HIS A 1 242 ? -14.024 -7.854 7.012 1.00 97.00 242 HIS A O 1
ATOM 1887 N N . LEU A 1 243 ? -15.076 -6.173 5.963 1.00 98.00 243 LEU A N 1
ATOM 1888 C CA . LEU A 1 243 ? -13.939 -5.250 6.026 1.00 98.00 243 LEU A CA 1
ATOM 1889 C C . LEU A 1 243 ? -13.823 -4.573 7.389 1.00 98.00 243 LEU A C 1
ATOM 1891 O O . LEU A 1 243 ? -12.709 -4.300 7.833 1.00 98.00 243 LEU A O 1
ATOM 1895 N N . GLN A 1 244 ? -14.944 -4.336 8.073 1.00 97.88 244 GLN A N 1
ATOM 1896 C CA . GLN A 1 244 ? -14.911 -3.867 9.456 1.00 97.88 244 GLN A CA 1
ATOM 1897 C C . GLN A 1 244 ? -14.213 -4.887 10.361 1.00 97.88 244 GLN A C 1
ATOM 1899 O O . GLN A 1 244 ? -13.329 -4.500 11.124 1.00 97.88 244 GLN A O 1
ATOM 1904 N N . ARG A 1 245 ? -14.542 -6.182 10.227 1.00 97.81 245 ARG A N 1
ATOM 1905 C CA . ARG A 1 245 ? -13.867 -7.279 10.944 1.00 97.81 245 ARG A CA 1
ATOM 1906 C C . ARG A 1 245 ? -12.384 -7.361 10.602 1.00 97.81 245 ARG A C 1
ATOM 1908 O O . ARG A 1 245 ? -11.570 -7.369 11.515 1.00 97.81 245 ARG A O 1
ATOM 1915 N N . LEU A 1 246 ? -12.032 -7.311 9.315 1.00 98.12 246 LEU A N 1
ATOM 1916 C CA . LEU A 1 246 ? -10.631 -7.292 8.888 1.00 98.12 246 LEU A CA 1
ATOM 1917 C C . LEU A 1 246 ? -9.857 -6.117 9.507 1.00 98.12 246 LEU A C 1
ATOM 1919 O O . LEU A 1 246 ? -8.720 -6.281 9.941 1.00 98.12 246 LEU A O 1
ATOM 1923 N N . ALA A 1 247 ? -10.461 -4.928 9.574 1.00 97.56 247 ALA A N 1
ATOM 1924 C CA . ALA A 1 247 ? -9.839 -3.788 10.234 1.00 97.56 247 ALA A CA 1
ATOM 1925 C C . ALA A 1 247 ? -9.629 -4.044 11.735 1.00 97.56 247 ALA A C 1
ATOM 1927 O O . ALA A 1 247 ? -8.561 -3.725 12.249 1.00 97.56 247 ALA A O 1
ATOM 1928 N N . LEU A 1 248 ? -10.592 -4.658 12.429 1.00 97.00 248 LEU A N 1
ATOM 1929 C CA . LEU A 1 248 ? -10.433 -5.042 13.836 1.00 97.00 248 LEU A CA 1
ATOM 1930 C C . LEU A 1 248 ? -9.325 -6.091 14.031 1.00 97.00 248 LEU A C 1
ATOM 1932 O O . LEU A 1 248 ? -8.559 -5.973 14.985 1.00 97.00 248 LEU A O 1
ATOM 1936 N N . ASP A 1 249 ? -9.168 -7.043 13.108 1.00 96.56 249 ASP A N 1
ATOM 1937 C CA . ASP A 1 249 ? -8.064 -8.017 13.132 1.00 96.56 249 ASP A CA 1
ATOM 1938 C C . ASP A 1 249 ? -6.703 -7.323 12.993 1.00 96.56 249 ASP A C 1
ATOM 1940 O O . ASP A 1 249 ? -5.755 -7.630 13.723 1.00 96.56 249 ASP A O 1
ATOM 1944 N N . VAL A 1 250 ? -6.608 -6.340 12.087 1.00 95.50 250 VAL A N 1
ATOM 1945 C CA . VAL A 1 250 ? -5.415 -5.491 11.947 1.00 95.50 250 VAL A CA 1
ATOM 1946 C C . VAL A 1 250 ? -5.121 -4.791 13.269 1.00 95.50 250 VAL A C 1
ATOM 1948 O O . VAL A 1 250 ? -3.993 -4.878 13.754 1.00 95.50 250 VAL A O 1
ATOM 1951 N N . MET A 1 251 ? -6.114 -4.146 13.884 1.00 92.62 251 MET A N 1
ATOM 1952 C CA . MET A 1 251 ? -5.899 -3.407 15.130 1.00 92.62 251 MET A CA 1
ATOM 1953 C C . MET A 1 251 ? -5.510 -4.320 16.286 1.00 92.62 251 MET A C 1
ATOM 1955 O O . MET A 1 251 ? -4.553 -4.017 16.993 1.00 92.62 251 MET A O 1
ATOM 1959 N N . SER A 1 252 ? -6.180 -5.462 16.442 1.00 92.19 252 SER A N 1
ATOM 1960 C CA . SER A 1 252 ? -5.798 -6.463 17.438 1.00 92.19 252 SER A CA 1
ATOM 1961 C C . SER A 1 252 ? -4.340 -6.886 17.241 1.00 92.19 252 SER A C 1
ATOM 1963 O O . SER A 1 252 ? -3.554 -6.836 18.188 1.00 92.19 252 SER A O 1
ATOM 1965 N N . SER A 1 253 ? -3.924 -7.182 16.003 1.00 91.31 253 SER A N 1
ATOM 1966 C CA . SER A 1 253 ? -2.536 -7.566 15.714 1.00 91.31 253 SER A CA 1
ATOM 1967 C C . SER A 1 253 ? -1.509 -6.463 16.018 1.00 91.31 253 SER A C 1
ATOM 1969 O O . SER A 1 253 ? -0.416 -6.778 16.483 1.00 91.31 253 SER A O 1
ATOM 1971 N N . LEU A 1 254 ? -1.857 -5.184 15.821 1.00 87.38 254 LEU A N 1
ATOM 1972 C CA . LEU A 1 254 ? -0.998 -4.039 16.163 1.00 87.38 254 LEU A CA 1
ATOM 1973 C C . LEU A 1 254 ? -0.844 -3.870 17.671 1.00 87.38 254 LEU A C 1
ATOM 1975 O O . LEU A 1 254 ? 0.234 -3.538 18.162 1.00 87.38 254 LEU A O 1
ATOM 1979 N N . CYS A 1 255 ? -1.935 -4.069 18.403 1.00 81.25 255 CYS A N 1
ATOM 1980 C CA . CYS A 1 255 ? -2.000 -3.759 19.821 1.00 81.25 255 CYS A CA 1
ATOM 1981 C C . CYS A 1 255 ? -1.287 -4.800 20.703 1.00 81.25 255 CYS A C 1
ATOM 1983 O O . CYS A 1 255 ? -0.928 -4.493 21.830 1.00 81.25 255 CYS A O 1
ATOM 1985 N N . HIS A 1 256 ? -1.007 -6.003 20.194 1.00 76.94 256 HIS A N 1
ATOM 1986 C CA . HIS A 1 256 ? -0.190 -6.995 20.909 1.00 76.94 256 HIS A CA 1
ATOM 1987 C C . HIS A 1 256 ? 1.320 -6.681 20.895 1.00 76.94 256 HIS A C 1
ATOM 1989 O O . HIS A 1 256 ? 2.087 -7.383 21.551 1.00 76.94 256 HIS A O 1
ATOM 1995 N N . GLY A 1 257 ? 1.765 -5.673 20.133 1.00 67.62 257 GLY A N 1
ATOM 1996 C CA . GLY A 1 257 ? 3.186 -5.340 19.987 1.00 67.62 257 GLY A CA 1
ATOM 1997 C C . GLY A 1 257 ? 3.614 -3.959 20.495 1.00 67.62 257 GLY A C 1
ATOM 1998 O O . GLY A 1 257 ? 4.817 -3.719 20.557 1.00 67.62 257 GLY A O 1
ATOM 1999 N N . GLY A 1 258 ? 2.678 -3.054 20.808 1.00 62.94 258 GLY A N 1
ATOM 2000 C CA . GLY A 1 258 ? 2.980 -1.658 21.166 1.00 62.94 258 GLY A CA 1
ATOM 2001 C C . GLY A 1 258 ? 2.686 -1.330 22.629 1.00 62.94 258 GLY A C 1
ATOM 2002 O O . GLY A 1 258 ? 1.907 -2.021 23.279 1.00 62.94 258 GLY A O 1
ATOM 2003 N N . GLU A 1 259 ? 3.294 -0.258 23.141 1.00 65.75 259 GLU A N 1
ATOM 2004 C CA . GLU A 1 259 ? 3.052 0.240 24.509 1.00 65.75 259 GLU A CA 1
ATOM 2005 C C . GLU A 1 259 ? 1.960 1.328 24.538 1.00 65.75 259 GLU A C 1
ATOM 2007 O O . GLU A 1 259 ? 1.201 1.419 25.502 1.00 65.75 259 GLU A O 1
ATOM 2012 N N . ASN A 1 260 ? 1.793 2.089 23.446 1.00 67.25 260 ASN A N 1
ATOM 2013 C CA . ASN A 1 260 ? 0.827 3.194 23.316 1.00 67.25 260 ASN A CA 1
ATOM 2014 C C . ASN A 1 260 ? -0.542 2.762 22.756 1.00 67.25 260 ASN A C 1
ATOM 2016 O O . ASN A 1 260 ? -1.199 3.454 21.982 1.00 67.25 260 ASN A O 1
ATOM 2020 N N . VAL A 1 261 ? -1.028 1.610 23.209 1.00 72.50 261 VAL A N 1
ATOM 2021 C CA . VAL A 1 261 ? -2.270 0.980 22.725 1.00 72.50 261 VAL A CA 1
ATOM 2022 C C . VAL A 1 261 ? -3.538 1.728 23.172 1.00 72.50 261 VAL A C 1
ATOM 2024 O O . VAL A 1 261 ? -4.630 1.505 22.636 1.00 72.50 261 VAL A O 1
ATOM 2027 N N . GLY A 1 262 ? -3.412 2.618 24.160 1.00 82.56 262 GLY A N 1
ATOM 2028 C CA . GLY A 1 262 ? -4.530 3.261 24.847 1.00 82.56 262 GLY A CA 1
ATOM 2029 C C . GLY A 1 262 ? -5.437 4.084 23.934 1.00 82.56 262 GLY A C 1
ATOM 2030 O O . GLY A 1 262 ? -6.655 3.896 23.966 1.00 82.56 262 GLY A O 1
ATOM 2031 N N . GLU A 1 263 ? -4.871 4.964 23.106 1.00 88.31 263 GLU A N 1
ATOM 2032 C CA . GLU A 1 263 ? -5.659 5.881 22.271 1.00 88.31 263 GLU A CA 1
ATOM 2033 C C . GLU A 1 263 ? -6.394 5.148 21.150 1.00 88.31 263 GLU A C 1
ATOM 2035 O O . GLU A 1 263 ? -7.611 5.288 21.013 1.00 88.31 263 GLU A O 1
ATOM 2040 N N . LEU A 1 264 ? -5.684 4.296 20.405 1.00 90.69 264 LEU A N 1
ATOM 2041 C CA . LEU A 1 264 ? -6.268 3.501 19.327 1.00 90.69 264 LEU A CA 1
ATOM 2042 C C . LEU A 1 264 ? -7.368 2.569 19.847 1.00 90.69 264 LEU A C 1
ATOM 2044 O O . LEU A 1 264 ? -8.458 2.529 19.281 1.00 90.69 264 LEU A O 1
ATOM 2048 N N . THR A 1 265 ? -7.131 1.878 20.964 1.00 91.81 265 THR A N 1
ATOM 2049 C CA . THR A 1 265 ? -8.150 1.009 21.576 1.00 91.81 265 THR A CA 1
ATOM 2050 C C . THR A 1 265 ? -9.371 1.806 22.024 1.00 91.81 265 THR A C 1
ATOM 2052 O O . THR A 1 265 ? -10.495 1.367 21.809 1.00 91.81 265 THR A O 1
ATOM 2055 N N . THR A 1 266 ? -9.172 2.992 22.606 1.00 92.31 266 THR A N 1
ATOM 2056 C CA . THR A 1 266 ? -10.279 3.859 23.042 1.00 92.31 266 THR A CA 1
ATOM 2057 C C . THR A 1 266 ? -11.103 4.357 21.853 1.00 92.31 266 THR A C 1
ATOM 2059 O O . THR A 1 266 ? -12.335 4.368 21.915 1.00 92.31 266 THR A O 1
ATOM 2062 N N . ALA A 1 267 ? -10.443 4.728 20.752 1.00 93.50 267 ALA A N 1
ATOM 2063 C CA . ALA A 1 267 ? -11.109 5.107 19.510 1.00 93.50 267 ALA A CA 1
ATOM 2064 C C . ALA A 1 267 ? -11.955 3.953 18.951 1.00 93.50 267 ALA A C 1
ATOM 2066 O O . ALA A 1 267 ? -13.113 4.162 18.594 1.00 93.50 267 ALA A O 1
ATOM 2067 N N . ILE A 1 268 ? -11.416 2.730 18.935 1.00 94.69 268 ILE A N 1
ATOM 2068 C CA . ILE A 1 268 ? -12.137 1.536 18.473 1.00 94.69 268 ILE A CA 1
ATOM 2069 C C . ILE A 1 268 ? -13.326 1.234 19.388 1.00 94.69 268 ILE A C 1
ATOM 2071 O O . ILE A 1 268 ? -14.443 1.105 18.891 1.00 94.69 268 ILE A O 1
ATOM 2075 N N . ASP A 1 269 ? -13.117 1.190 20.708 1.00 94.06 269 ASP A N 1
ATOM 2076 C CA . ASP A 1 269 ? -14.164 0.921 21.703 1.00 94.06 269 ASP A CA 1
ATOM 2077 C C . ASP A 1 269 ? -15.372 1.849 21.504 1.00 94.06 269 ASP A C 1
ATOM 2079 O O . ASP A 1 269 ? -16.518 1.395 21.467 1.00 94.06 269 ASP A O 1
ATOM 2083 N N . LYS A 1 270 ? -15.116 3.152 21.321 1.00 93.00 270 LYS A N 1
ATOM 2084 C CA . LYS A 1 270 ? -16.157 4.174 21.151 1.00 93.00 270 LYS A CA 1
ATOM 2085 C C . LYS A 1 270 ? -17.042 3.915 19.934 1.00 93.00 270 LYS A C 1
ATOM 2087 O O . LYS A 1 270 ? -18.252 4.132 20.002 1.00 93.00 270 LYS A O 1
ATOM 2092 N N . VAL A 1 271 ? -16.443 3.503 18.820 1.00 94.88 271 VAL A N 1
ATOM 2093 C CA . VAL A 1 271 ? -17.159 3.335 17.550 1.00 94.88 271 VAL A CA 1
ATOM 2094 C C . VAL A 1 271 ? -17.815 1.962 17.478 1.00 94.88 271 VAL A C 1
ATOM 2096 O O . VAL A 1 271 ? -18.969 1.851 17.075 1.00 94.88 271 VAL A O 1
ATOM 2099 N N . VAL A 1 272 ? -17.115 0.923 17.929 1.00 95.31 272 VAL A N 1
ATOM 2100 C CA . VAL A 1 272 ? -17.602 -0.457 17.920 1.00 95.31 272 VAL A CA 1
ATOM 2101 C C . VAL A 1 272 ? -18.793 -0.648 18.862 1.00 95.31 272 VAL A C 1
ATOM 2103 O O . VAL A 1 272 ? -19.705 -1.397 18.516 1.00 95.31 272 VAL A O 1
ATOM 2106 N N . ALA A 1 273 ? -18.843 0.060 19.998 1.00 92.69 273 ALA A N 1
ATOM 2107 C CA . ALA A 1 273 ? -19.972 0.011 20.935 1.00 92.69 273 ALA A CA 1
ATOM 2108 C C . ALA A 1 273 ? -21.328 0.367 20.295 1.00 92.69 273 ALA A C 1
ATOM 2110 O O . ALA A 1 273 ? -22.375 0.019 20.832 1.00 92.69 273 ALA A O 1
ATOM 2111 N N . GLN A 1 274 ? -21.316 1.047 19.145 1.00 89.81 274 GLN A N 1
ATOM 2112 C CA . GLN A 1 274 ? -22.510 1.439 18.395 1.00 89.81 274 GLN A CA 1
ATOM 2113 C C . GLN A 1 274 ? -22.864 0.445 17.274 1.00 89.81 274 GLN A C 1
ATOM 2115 O O . GLN A 1 274 ? -23.704 0.743 16.428 1.00 89.81 274 GLN A O 1
ATOM 2120 N N . THR A 1 275 ? -22.212 -0.721 17.233 1.00 93.50 275 THR A N 1
ATOM 2121 C CA . THR A 1 275 ? -22.327 -1.702 16.144 1.00 93.50 275 THR A CA 1
ATOM 2122 C C . THR A 1 275 ? -22.581 -3.115 16.663 1.00 93.50 275 THR A C 1
ATOM 2124 O O . THR A 1 275 ? -22.380 -3.422 17.836 1.00 93.50 275 THR A O 1
ATOM 2127 N N . THR A 1 276 ? -22.953 -4.017 15.756 1.00 93.62 276 THR A N 1
ATOM 2128 C CA . THR A 1 276 ? -23.092 -5.458 16.024 1.00 93.62 276 THR A CA 1
ATOM 2129 C C . THR A 1 276 ? -21.752 -6.167 16.259 1.00 93.62 276 THR A C 1
ATOM 2131 O O . THR A 1 276 ? -21.735 -7.336 16.632 1.00 93.62 276 THR A O 1
ATOM 2134 N N . LEU A 1 277 ? -20.619 -5.482 16.063 1.00 95.88 277 LEU A N 1
ATOM 2135 C CA . LEU A 1 277 ? -19.276 -6.048 16.212 1.00 95.88 277 LEU A CA 1
ATOM 2136 C C . LEU A 1 277 ? -18.698 -5.891 17.627 1.00 95.88 277 LEU A C 1
ATOM 2138 O O . LEU A 1 277 ? -17.545 -6.256 17.851 1.00 95.88 277 LEU A O 1
ATOM 2142 N N . ALA A 1 278 ? -19.476 -5.385 18.589 1.00 94.81 278 ALA A N 1
ATOM 2143 C CA . ALA A 1 278 ? -19.037 -5.216 19.976 1.00 94.81 278 ALA A CA 1
ATOM 2144 C C . ALA A 1 278 ? -18.581 -6.524 20.635 1.00 94.81 278 ALA A C 1
ATOM 2146 O O . ALA A 1 278 ? -17.517 -6.570 21.256 1.00 94.81 278 ALA A O 1
ATOM 2147 N N . GLU A 1 279 ? -19.336 -7.605 20.445 1.00 94.44 279 GLU A N 1
ATOM 2148 C CA . GLU A 1 279 ? -18.970 -8.927 20.960 1.00 94.44 279 GLU A CA 1
ATOM 2149 C C . GLU A 1 279 ? -17.690 -9.445 20.290 1.00 94.44 279 GLU A C 1
ATOM 2151 O O . GLU A 1 279 ? -16.749 -9.853 20.967 1.00 94.44 279 GLU A O 1
ATOM 2156 N N . TYR A 1 280 ? -17.601 -9.316 18.961 1.00 95.88 280 TYR A N 1
ATOM 2157 C CA . TYR A 1 280 ? -16.415 -9.701 18.195 1.00 95.88 280 TYR A CA 1
ATOM 2158 C C . TYR A 1 280 ? -15.150 -8.988 18.689 1.00 95.88 280 TYR A C 1
ATOM 2160 O O . TYR A 1 280 ? -14.133 -9.628 18.953 1.00 95.88 280 TYR A O 1
ATOM 2168 N N . TRP A 1 281 ? -15.218 -7.667 18.870 1.00 94.69 281 TRP A N 1
ATOM 2169 C CA . TRP A 1 281 ? -14.091 -6.887 19.376 1.00 94.69 281 TRP A CA 1
ATOM 2170 C C . TRP A 1 281 ? -13.704 -7.270 20.803 1.00 94.69 281 TRP A C 1
ATOM 2172 O O . TRP A 1 281 ? -12.517 -7.344 21.105 1.00 94.69 281 TRP A O 1
ATOM 2182 N N . THR A 1 282 ? -14.674 -7.581 21.664 1.00 92.00 282 THR A N 1
ATOM 2183 C CA . THR A 1 282 ? -14.408 -7.997 23.050 1.00 92.00 282 THR A CA 1
ATOM 2184 C C . THR A 1 282 ? -13.509 -9.236 23.114 1.00 92.00 282 THR A C 1
ATOM 2186 O O . THR A 1 282 ? -12.645 -9.314 23.983 1.00 92.00 282 THR A O 1
ATOM 2189 N N . HIS A 1 283 ? -13.651 -10.168 22.167 1.00 91.94 283 HIS A N 1
ATOM 2190 C CA . HIS A 1 283 ? -12.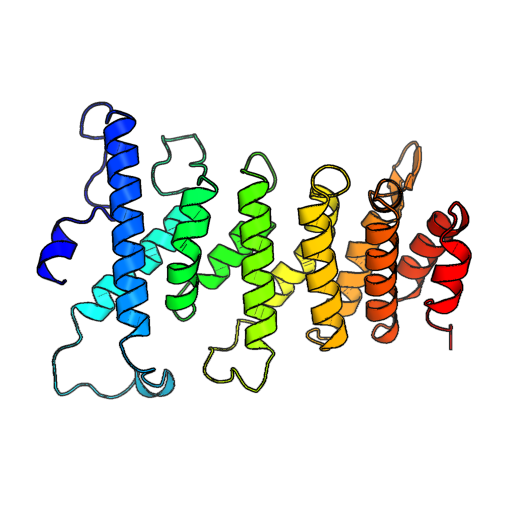796 -11.357 22.077 1.00 91.94 283 HIS A CA 1
ATOM 2191 C C . HIS A 1 283 ? -11.404 -11.091 21.493 1.00 91.94 283 HIS A C 1
ATOM 2193 O O . HIS A 1 283 ? -10.473 -11.843 21.771 1.00 91.94 283 HIS A O 1
ATOM 2199 N N . LEU A 1 284 ? -11.257 -10.049 20.673 1.00 89.81 284 LEU A N 1
ATOM 2200 C CA . LEU A 1 284 ? -9.998 -9.705 20.007 1.00 89.81 284 LEU A CA 1
ATOM 2201 C C . LEU A 1 284 ? -9.156 -8.677 20.759 1.00 89.81 284 LEU A C 1
ATOM 2203 O O . LEU A 1 284 ? -7.955 -8.554 20.496 1.00 89.81 284 LEU A O 1
ATOM 2207 N N . ARG A 1 285 ? -9.792 -7.881 21.618 1.00 82.88 285 ARG A N 1
ATOM 2208 C CA . ARG A 1 285 ? -9.162 -6.768 22.314 1.00 82.88 285 ARG A CA 1
ATOM 2209 C C . ARG A 1 285 ? -8.011 -7.288 23.190 1.00 82.88 285 ARG A C 1
ATOM 2211 O O . ARG A 1 285 ? -8.229 -8.198 23.989 1.00 82.88 285 ARG A O 1
ATOM 2218 N N . PRO A 1 286 ? -6.808 -6.693 23.108 1.00 76.69 286 PRO A N 1
ATOM 2219 C CA . PRO A 1 286 ? -5.728 -7.036 24.021 1.00 76.69 286 PRO A CA 1
ATOM 2220 C C . PRO A 1 286 ? -6.134 -6.716 25.458 1.00 76.69 286 PRO A C 1
ATOM 2222 O O . PRO A 1 286 ? -6.670 -5.638 25.745 1.00 76.69 286 PRO A O 1
ATOM 2225 N N . LEU A 1 287 ? -5.874 -7.653 26.367 1.00 67.50 287 LEU A N 1
ATOM 2226 C CA . LEU A 1 287 ? -6.079 -7.435 27.793 1.00 67.50 287 LEU A CA 1
ATOM 2227 C C . LEU A 1 287 ? -5.158 -6.299 28.253 1.00 67.50 287 LEU A C 1
ATOM 2229 O O . LEU A 1 287 ? -3.963 -6.313 27.960 1.00 67.50 287 LEU A O 1
ATOM 2233 N N . LYS A 1 288 ? -5.712 -5.318 28.976 1.00 57.53 288 LYS A N 1
ATOM 2234 C CA . LYS A 1 288 ? -4.895 -4.388 29.762 1.00 57.53 288 LYS A CA 1
ATOM 2235 C C . LYS A 1 288 ? -4.237 -5.219 30.865 1.00 57.53 288 LYS A C 1
ATOM 2237 O O . LYS A 1 288 ? -4.930 -5.599 31.807 1.00 57.53 288 LYS A O 1
ATOM 2242 N N . ILE A 1 289 ? -2.966 -5.569 30.684 1.00 47.12 289 ILE A N 1
ATOM 2243 C CA . ILE A 1 289 ? -2.118 -6.135 31.740 1.00 47.12 289 ILE A CA 1
ATOM 2244 C C . ILE A 1 289 ? -1.529 -4.973 32.531 1.00 47.12 289 ILE A C 1
ATOM 2246 O O . ILE A 1 289 ? -1.069 -4.010 31.875 1.00 47.12 289 ILE A O 1
#

Mean predicted aligned error: 9.5 Å

pLDDT: mean 81.55, std 16.78, range [36.75, 98.31]

Nearest PDB structures (foldseek):
  3bct-assembly1_A  TM=3.216E-01  e=1.553E+00  Mus musculus
  1z5h-assembly1_A  TM=2.945E-01  e=2.840E+00  Thermoplasma acidophilum
  7d63-assembly1_AE  TM=3.527E-01  e=4.186E+00  Saccharomyces cerevisiae S288C
  6v9i-assembly1_C  TM=2.169E-01  e=3.840E+00  Streptococcus sp. 'group G'

Secondary structure (DSSP, 8-state):
-TTTGGGS--SSS--TTSSS---HHHHHHHHHHHHHHHHHHHHHHHHS----GGGTTS---SS--HHHHHHHHHHHHHHHHHHTT-SS--TTS--PPPHHHHHHHHHHHHHTTTSTTHHHHHHHHHHH--SSS-HHHHHHHHHHHHHHHHHHT-GGGTTSPPPPHHHHHHHHHHHHHHHHHHGGG-HHHHHHHHHHHHHHHHTT-S-HHHHHHHHHHHHHHHEEEETTTEEEE-GGGGS-HHHHHHHHHHHHHHHTT-S-HHHHHHHHHHHHTTSTTHHHHHHHSPP--